Protein AF-A0A183FNG9-F1 (afdb_monomer)

InterPro domains:
  IPR001807 Chloride channel [PF00654] (105-194)
  IPR014743 Chloride channel, core [SSF81340] (5-195)
  IPR050970 Voltage-gated chloride channel [PTHR45720] (105-192)

Foldseek 3Di:
DVVVVVVVVLLLVVLLVLLVVLLVVVVVVVVVVLVLVLVLVVQLVVPVPDPDVVVSVCSNVVSVVVVVVVVVVVCVVQPVLPPDDCLVVLQCLLVVNDDCNNCVGVVVVVVVVVVVVVCVVDVRDPCQVVDSNSVNLVSLLSQLQNQCQVVLNSVVSNVVSCVSRDPDDDPVSSVSSSSSNVSNSVSSVVVVVVVVVVDDPPRPVVVVVVVVVPPPPPVPDPVPVVVVVVVVVPPPDDD

Organism: Heligmosomoides polygyrus (NCBI:txid6339)

Solvent-accessible surface area (backbone atoms only — not comparable to full-atom values): 13452 Å² total; per-residue (Å²): 111,71,70,58,55,54,51,52,53,53,51,55,52,50,37,43,50,52,15,50,54,52,28,53,51,51,49,53,51,54,51,49,51,51,51,55,52,50,48,50,55,54,56,51,57,71,52,58,81,55,91,54,66,65,58,46,52,49,54,57,49,50,54,54,50,52,54,50,50,52,52,51,50,52,40,56,74,64,37,63,83,67,68,73,86,58,58,72,60,51,32,41,44,56,71,70,47,81,54,65,76,63,62,70,30,62,64,38,54,51,49,49,52,51,48,53,56,51,46,68,76,39,100,58,72,91,59,63,66,73,39,70,69,49,40,43,53,51,50,47,30,49,49,8,24,56,42,1,50,75,68,66,33,35,68,59,15,34,52,53,31,44,70,59,43,45,97,75,79,61,71,73,58,51,56,54,23,42,51,18,6,44,52,12,31,52,49,41,51,50,52,52,51,52,50,62,70,71,66,62,74,77,50,74,64,58,52,47,51,54,57,70,67,40,76,85,73,68,92,80,58,75,67,60,58,55,54,56,58,57,61,71,73,75,71,86,85,82,135

pLDDT: mean 73.7, std 16.47, range [33.5, 95.06]

Sequence (239 aa):
MFKVFKFAIEEWVFLALLGLIMAIFSLVMDVLISKLQEGHMSFYRHFRSDPIWLVSFVVWTLYTVTLTCASALCAHYIAPQAIGSGIPEMKTILRGIILKEYLSGPFVHIASVVANQLSRFLPISTGVFENESRASEMLAAGCAVGVACTFSAPVGGVLFSIEVTAAYFAVRNYWRGFFAATCSATLFSILQGLRRGAGSKPSAWTDLRRINNTPYVCGRSNNMVRTARKQVTNGNGLT

Structure (mmCIF, N/CA/C/O backbone):
data_AF-A0A183FNG9-F1
#
_entry.id   AF-A0A183FNG9-F1
#
loop_
_atom_site.group_PDB
_atom_site.id
_atom_site.type_symbol
_atom_site.label_atom_id
_atom_site.label_alt_id
_atom_site.label_comp_id
_atom_site.label_asym_id
_atom_site.label_entity_id
_atom_site.label_seq_id
_atom_site.pdbx_PDB_ins_code
_atom_site.Cartn_x
_atom_site.Cartn_y
_atom_site.Cartn_z
_atom_site.occupancy
_atom_site.B_iso_or_equiv
_atom_site.auth_seq_id
_atom_site.auth_comp_id
_atom_site.auth_asym_id
_atom_site.auth_atom_id
_atom_site.pdbx_PDB_model_num
ATOM 1 N N . MET A 1 1 ? -27.301 -6.208 25.747 1.00 60.81 1 MET A N 1
ATOM 2 C CA . MET A 1 1 ? -26.096 -7.069 25.768 1.00 60.81 1 MET A CA 1
ATOM 3 C C . MET A 1 1 ? -25.792 -7.687 24.399 1.00 60.81 1 MET A C 1
ATOM 5 O O . MET A 1 1 ? -24.762 -7.352 23.836 1.00 60.81 1 MET A O 1
ATOM 9 N N . PHE A 1 2 ? -26.702 -8.464 23.791 1.00 69.75 2 PHE A N 1
ATOM 10 C CA . PHE A 1 2 ? -26.499 -9.069 22.455 1.00 69.75 2 PHE A CA 1
ATOM 11 C C . PHE A 1 2 ? -26.161 -8.077 21.324 1.00 69.75 2 PHE A C 1
ATOM 13 O O . PHE A 1 2 ? -25.342 -8.387 20.465 1.00 69.75 2 PHE A O 1
ATOM 20 N N . LYS A 1 3 ? -26.721 -6.858 21.350 1.00 69.62 3 LYS A N 1
ATOM 21 C CA . LYS A 1 3 ? -26.388 -5.794 20.380 1.00 69.62 3 LYS A CA 1
ATOM 22 C C . LYS A 1 3 ? -24.918 -5.355 20.448 1.00 69.62 3 LYS A C 1
ATOM 24 O O . LYS A 1 3 ? -24.316 -5.106 19.413 1.00 69.62 3 LYS A O 1
ATOM 29 N N . VAL A 1 4 ? -24.338 -5.312 21.650 1.00 70.88 4 VAL A N 1
ATOM 30 C CA . VAL A 1 4 ? -22.933 -4.917 21.865 1.00 70.88 4 VAL A CA 1
ATOM 31 C C . VAL A 1 4 ? -21.990 -5.997 21.343 1.00 70.88 4 VAL A C 1
ATOM 33 O O . VAL A 1 4 ? -21.001 -5.691 20.689 1.00 70.88 4 VAL A O 1
ATOM 36 N N . PHE A 1 5 ? -22.328 -7.266 21.578 1.00 74.25 5 PHE A N 1
ATOM 37 C CA . PHE A 1 5 ? -21.525 -8.395 21.112 1.00 74.25 5 PHE A CA 1
ATOM 38 C C . PHE A 1 5 ? -21.540 -8.522 19.584 1.00 74.25 5 PHE A C 1
ATOM 40 O O . PHE A 1 5 ? -20.496 -8.711 18.966 1.00 74.25 5 PHE A O 1
ATOM 47 N N . LYS A 1 6 ? -22.715 -8.335 18.967 1.00 73.69 6 LYS A N 1
ATOM 48 C CA . LYS A 1 6 ? -22.859 -8.310 17.507 1.00 73.69 6 LYS A CA 1
ATOM 49 C C . LYS A 1 6 ? -22.018 -7.196 16.875 1.00 73.69 6 LYS A C 1
ATOM 51 O O . LYS A 1 6 ? -21.291 -7.463 15.927 1.00 73.69 6 LYS A O 1
ATOM 56 N N . PHE A 1 7 ? -22.074 -5.992 17.444 1.00 70.75 7 PHE A N 1
ATOM 57 C CA . PHE A 1 7 ? -21.310 -4.845 16.959 1.00 70.75 7 PHE A CA 1
ATOM 58 C C . PHE A 1 7 ? -19.796 -5.058 17.084 1.00 70.75 7 PHE A C 1
ATOM 60 O O . PHE A 1 7 ? -19.059 -4.777 16.147 1.00 70.75 7 PHE A O 1
ATOM 67 N N . ALA A 1 8 ? -19.331 -5.622 18.203 1.00 71.25 8 ALA A N 1
ATOM 68 C CA . ALA A 1 8 ? -17.918 -5.940 18.373 1.00 71.25 8 ALA A CA 1
ATOM 69 C C . ALA A 1 8 ? -17.434 -6.912 17.286 1.00 71.25 8 ALA A C 1
ATOM 71 O O . ALA A 1 8 ? -16.446 -6.632 16.617 1.00 71.25 8 ALA A O 1
ATOM 72 N N . ILE A 1 9 ? -18.145 -8.023 17.067 1.00 79.00 9 ILE A N 1
ATOM 73 C CA . ILE A 1 9 ? -17.784 -9.021 16.045 1.00 79.00 9 ILE A CA 1
ATOM 74 C C . ILE A 1 9 ? -17.721 -8.396 14.645 1.00 79.00 9 ILE A C 1
ATOM 76 O O . ILE A 1 9 ? -16.792 -8.678 13.894 1.00 79.00 9 ILE A O 1
ATOM 80 N N . GLU A 1 10 ? -18.676 -7.530 14.311 1.00 77.50 10 GLU A N 1
ATOM 81 C CA . GLU A 1 10 ? -18.747 -6.836 13.022 1.00 77.50 10 GLU A CA 1
ATOM 82 C C . GLU A 1 10 ? -17.480 -6.012 12.736 1.00 77.50 10 GLU A C 1
ATOM 84 O O . GLU A 1 10 ? -16.917 -6.086 11.643 1.00 77.50 10 GLU A O 1
ATOM 89 N N . GLU A 1 11 ? -16.963 -5.307 13.746 1.00 76.81 11 GLU A N 1
ATOM 90 C CA . GLU A 1 11 ? -15.723 -4.533 13.638 1.00 76.81 11 GLU A CA 1
ATOM 91 C C . GLU A 1 11 ? -14.493 -5.421 13.401 1.00 76.81 11 GLU A C 1
ATOM 93 O O . GLU A 1 11 ? -13.651 -5.091 12.565 1.00 76.81 11 GLU A O 1
ATOM 98 N N . TRP A 1 12 ? -14.375 -6.550 14.110 1.00 83.06 12 TRP A N 1
ATOM 99 C CA . TRP A 1 12 ? -13.258 -7.491 13.928 1.00 83.06 12 TRP A CA 1
ATOM 100 C C . TRP A 1 12 ? -13.272 -8.134 12.539 1.00 83.06 12 TRP A C 1
ATOM 102 O O . TRP A 1 12 ? -12.215 -8.312 11.933 1.00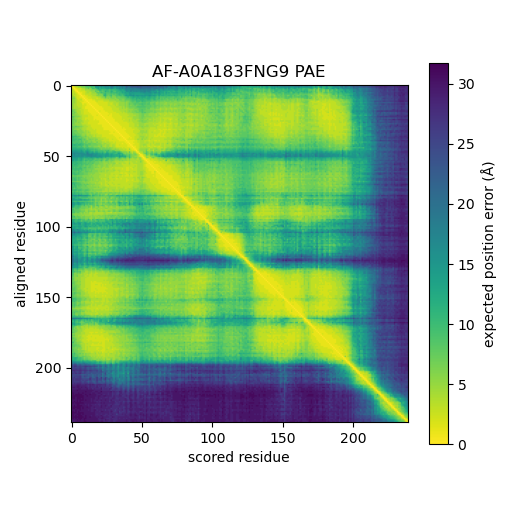 83.06 12 TRP A O 1
ATOM 112 N N . VAL A 1 13 ? -14.460 -8.442 12.014 1.00 83.12 13 VAL A N 1
ATOM 113 C CA . VAL A 1 13 ? -14.624 -8.967 10.652 1.00 83.12 13 VAL A CA 1
ATOM 114 C C . VAL A 1 13 ? -14.235 -7.911 9.616 1.00 83.12 13 VAL A C 1
ATOM 116 O O . VAL A 1 13 ? -13.501 -8.226 8.679 1.00 83.12 13 VAL A O 1
ATOM 119 N N . PHE A 1 14 ? -14.649 -6.654 9.801 1.00 80.62 14 PHE A N 1
ATOM 120 C CA . PHE A 1 14 ? -14.238 -5.553 8.928 1.00 80.62 14 PHE A CA 1
ATOM 121 C C . PHE A 1 14 ? -12.711 -5.371 8.913 1.00 80.62 14 PHE A C 1
ATOM 123 O O . PHE A 1 14 ? -12.107 -5.271 7.847 1.00 80.62 14 PHE A O 1
ATOM 130 N N . LEU A 1 15 ? -12.073 -5.395 10.088 1.00 81.44 15 LEU A N 1
ATOM 131 C CA . LEU A 1 15 ? -10.615 -5.312 10.244 1.00 81.44 15 LEU A CA 1
ATOM 132 C C . LEU A 1 15 ? -9.884 -6.465 9.539 1.00 81.44 15 LEU A C 1
ATOM 134 O O . LEU A 1 15 ? -8.881 -6.234 8.862 1.00 81.44 15 LEU A O 1
ATOM 138 N N . ALA A 1 16 ? -10.394 -7.693 9.656 1.00 84.81 16 ALA A N 1
ATOM 139 C CA . ALA A 1 16 ? -9.833 -8.854 8.966 1.00 84.81 16 ALA A CA 1
ATOM 140 C C . ALA A 1 16 ? -9.926 -8.713 7.440 1.00 84.81 16 ALA A C 1
ATOM 142 O O . ALA A 1 16 ? -8.966 -9.004 6.723 1.00 84.81 16 ALA A O 1
ATOM 143 N N . LEU A 1 17 ? -11.067 -8.236 6.941 1.00 83.81 17 LEU A N 1
ATOM 144 C CA . LEU A 1 17 ? -11.300 -8.072 5.511 1.00 83.81 17 LEU A CA 1
ATOM 145 C C . LEU A 1 17 ? -10.446 -6.924 4.936 1.00 83.81 17 LEU A C 1
ATOM 147 O O . LEU A 1 17 ? -9.837 -7.074 3.877 1.00 83.81 17 LEU A O 1
ATOM 151 N N . LEU A 1 18 ? -10.290 -5.821 5.670 1.00 82.56 18 LEU A N 1
ATOM 152 C CA . LEU A 1 18 ? -9.352 -4.758 5.306 1.00 82.56 18 LEU A CA 1
ATOM 153 C C . LEU A 1 18 ? -7.907 -5.289 5.222 1.00 82.56 18 LEU A C 1
ATOM 155 O O . LEU A 1 18 ? -7.196 -4.994 4.261 1.00 82.56 18 LEU A O 1
ATOM 159 N N . GLY A 1 19 ? -7.502 -6.154 6.159 1.00 87.88 19 GLY A N 1
ATOM 160 C CA . GLY A 1 19 ? -6.227 -6.879 6.110 1.00 87.88 19 GLY A CA 1
ATOM 161 C C . GLY A 1 19 ? -6.054 -7.761 4.866 1.00 87.88 19 GLY A C 1
ATOM 162 O O . GLY A 1 19 ? -4.985 -7.757 4.253 1.00 87.88 19 GLY A O 1
ATOM 163 N N . LEU A 1 20 ? -7.107 -8.476 4.460 1.00 86.81 20 LEU A N 1
ATOM 164 C CA . LEU A 1 20 ? -7.134 -9.316 3.255 1.00 86.81 20 LEU A CA 1
ATOM 165 C C . LEU A 1 20 ? -6.941 -8.482 1.980 1.00 86.81 20 LEU A C 1
ATOM 167 O O . LEU A 1 20 ? -6.106 -8.823 1.143 1.00 86.81 20 LEU A O 1
ATOM 171 N N . ILE A 1 21 ? -7.672 -7.371 1.848 1.00 86.38 21 ILE A N 1
ATOM 172 C CA . ILE A 1 21 ? -7.573 -6.485 0.678 1.00 86.38 21 ILE A CA 1
ATOM 173 C C . ILE A 1 21 ? -6.171 -5.884 0.573 1.00 86.38 21 ILE A C 1
ATOM 175 O O . ILE A 1 21 ? -5.579 -5.903 -0.506 1.00 86.38 21 ILE A O 1
ATOM 179 N N . MET A 1 22 ? -5.610 -5.409 1.687 1.00 87.31 22 MET A N 1
ATOM 180 C CA . MET A 1 22 ? -4.263 -4.831 1.700 1.00 87.31 22 MET A CA 1
ATOM 181 C C . MET A 1 22 ? -3.181 -5.859 1.347 1.00 87.31 22 MET A C 1
ATOM 183 O O . MET A 1 22 ? -2.233 -5.531 0.633 1.00 87.31 22 MET A O 1
ATOM 187 N N . ALA A 1 23 ? -3.329 -7.115 1.777 1.00 87.56 23 ALA A N 1
ATOM 188 C CA . ALA A 1 23 ? -2.419 -8.190 1.385 1.00 87.56 23 ALA A CA 1
ATOM 189 C C . ALA A 1 23 ? -2.506 -8.507 -0.119 1.00 87.56 23 ALA A C 1
ATOM 191 O O . ALA A 1 23 ? -1.474 -8.678 -0.769 1.00 87.56 23 ALA A O 1
ATOM 192 N N . ILE A 1 24 ? -3.716 -8.542 -0.692 1.00 87.62 24 ILE A N 1
ATOM 193 C CA . ILE A 1 24 ? -3.910 -8.722 -2.141 1.00 87.62 24 ILE A CA 1
ATOM 194 C C . ILE A 1 24 ? -3.273 -7.561 -2.911 1.00 87.62 24 ILE A C 1
ATOM 196 O O . ILE A 1 24 ? -2.542 -7.791 -3.873 1.00 87.62 24 ILE A O 1
ATOM 200 N N . PHE A 1 25 ? -3.489 -6.322 -2.465 1.00 87.44 25 PHE A N 1
ATOM 201 C CA . PHE A 1 25 ? -2.888 -5.139 -3.077 1.00 87.44 25 PHE A CA 1
ATOM 202 C C . PHE A 1 25 ? -1.352 -5.194 -3.053 1.00 87.44 25 PHE A C 1
ATOM 204 O O . PHE A 1 25 ? -0.710 -4.953 -4.076 1.00 87.44 25 PHE A O 1
ATOM 211 N N . SER A 1 26 ? -0.761 -5.609 -1.928 1.00 87.94 26 SER A N 1
ATOM 212 C CA . SER A 1 26 ? 0.688 -5.821 -1.806 1.00 87.94 26 SER A CA 1
ATOM 213 C C . SER A 1 26 ? 1.208 -6.853 -2.815 1.00 87.94 26 SER A C 1
ATOM 215 O O . SER A 1 26 ? 2.240 -6.636 -3.443 1.00 87.94 26 SER A O 1
ATOM 217 N N . LEU A 1 27 ? 0.478 -7.950 -3.044 1.00 85.94 27 LEU A N 1
ATOM 218 C CA . LEU A 1 27 ? 0.872 -8.966 -4.030 1.00 85.94 27 LEU A CA 1
ATOM 219 C C . LEU A 1 27 ? 0.820 -8.456 -5.463 1.00 85.94 27 LEU A C 1
ATOM 221 O O . LEU A 1 27 ? 1.691 -8.800 -6.262 1.00 85.94 27 LEU A O 1
ATOM 225 N N . VAL A 1 28 ? -0.193 -7.657 -5.798 1.00 89.69 28 VAL A N 1
ATOM 226 C CA . VAL A 1 28 ? -0.285 -7.021 -7.116 1.00 89.69 28 VAL A CA 1
ATOM 227 C C . VAL A 1 28 ? 0.922 -6.114 -7.332 1.00 89.69 28 VAL A C 1
ATOM 229 O O . VAL A 1 28 ? 1.560 -6.207 -8.380 1.00 89.69 28 VAL A O 1
ATOM 232 N N . MET A 1 29 ? 1.293 -5.316 -6.327 1.00 87.12 29 MET A N 1
ATOM 233 C CA . MET A 1 29 ? 2.483 -4.465 -6.391 1.00 87.12 29 MET A CA 1
ATOM 234 C C . MET A 1 29 ? 3.769 -5.283 -6.557 1.00 87.12 29 MET A C 1
ATOM 236 O O . MET A 1 29 ? 4.563 -4.993 -7.450 1.00 87.12 29 MET A O 1
ATOM 240 N N . ASP A 1 30 ? 3.946 -6.366 -5.799 1.00 86.69 30 ASP A N 1
ATOM 241 C CA . ASP A 1 30 ? 5.118 -7.240 -5.934 1.00 86.69 30 ASP A CA 1
ATOM 242 C C . ASP A 1 30 ? 5.208 -7.915 -7.309 1.00 86.69 30 ASP A C 1
ATOM 244 O O . ASP A 1 30 ? 6.298 -8.066 -7.873 1.00 86.69 30 ASP A O 1
ATOM 248 N N . VAL A 1 31 ? 4.075 -8.368 -7.859 1.00 86.25 31 VAL A N 1
ATOM 249 C CA . VAL A 1 31 ? 4.011 -8.944 -9.211 1.00 86.25 31 VAL A CA 1
ATOM 250 C C . VAL A 1 31 ? 4.351 -7.881 -10.250 1.00 86.25 31 VAL A C 1
ATOM 252 O O . VAL A 1 31 ? 5.153 -8.153 -11.144 1.00 86.25 31 VAL A O 1
ATOM 255 N N . LEU A 1 32 ? 3.794 -6.676 -10.119 1.00 90.69 32 LEU A N 1
ATOM 256 C CA . LEU A 1 32 ? 4.048 -5.563 -11.026 1.00 90.69 32 LEU A CA 1
ATOM 257 C C . LEU A 1 32 ? 5.536 -5.194 -11.045 1.00 90.69 32 LEU A C 1
ATOM 259 O O . LEU A 1 32 ? 6.132 -5.142 -12.119 1.00 90.69 32 LEU A O 1
ATOM 263 N N . ILE A 1 33 ? 6.161 -5.037 -9.874 1.00 88.62 33 ILE A N 1
ATOM 264 C CA . ILE A 1 33 ? 7.597 -4.745 -9.748 1.00 88.62 33 ILE A CA 1
ATOM 265 C C . ILE A 1 33 ? 8.425 -5.859 -10.391 1.00 88.62 33 ILE A C 1
ATOM 267 O O . ILE A 1 33 ? 9.328 -5.582 -11.181 1.00 88.62 33 ILE A O 1
ATOM 271 N N . SER A 1 34 ? 8.086 -7.122 -10.116 1.00 84.88 34 SER A N 1
ATOM 272 C CA . SER A 1 34 ? 8.799 -8.271 -10.685 1.00 84.88 34 SER A CA 1
ATOM 273 C C . SER A 1 34 ? 8.744 -8.263 -12.215 1.00 84.88 34 SER A C 1
ATOM 275 O O . SER A 1 34 ? 9.764 -8.476 -12.869 1.00 84.88 34 SER A O 1
ATOM 277 N N . LYS A 1 35 ? 7.578 -7.961 -12.799 1.00 86.56 35 LYS A N 1
ATOM 278 C CA . LYS A 1 35 ? 7.397 -7.907 -14.255 1.00 86.56 35 LYS A CA 1
ATOM 279 C C . LYS A 1 35 ? 8.082 -6.707 -14.896 1.00 86.56 35 LYS A C 1
ATOM 281 O O . LYS A 1 35 ? 8.739 -6.876 -15.921 1.00 86.56 35 LYS A O 1
ATOM 286 N N . LEU A 1 36 ? 8.010 -5.533 -14.274 1.00 89.25 36 LEU A N 1
ATOM 287 C CA . LEU A 1 36 ? 8.734 -4.343 -14.728 1.00 89.25 36 LEU A CA 1
ATOM 288 C C . LEU A 1 36 ? 10.254 -4.550 -14.672 1.00 89.25 36 LEU A C 1
ATOM 290 O O . LEU A 1 36 ? 10.972 -4.129 -15.576 1.00 89.25 36 LEU A O 1
ATOM 294 N N . GLN A 1 37 ? 10.757 -5.230 -13.644 1.00 86.81 37 GLN A N 1
ATOM 295 C CA . GLN A 1 37 ? 12.183 -5.499 -13.477 1.00 86.81 37 GLN A CA 1
ATOM 296 C C . GLN A 1 37 ? 12.691 -6.617 -14.406 1.00 86.81 37 GLN A C 1
ATOM 298 O O . GLN A 1 37 ? 13.814 -6.536 -14.911 1.00 86.81 37 GLN A O 1
ATOM 303 N N . GLU A 1 38 ? 11.877 -7.643 -14.673 1.00 84.44 38 GLU A N 1
ATOM 304 C CA . GLU A 1 38 ? 12.137 -8.644 -15.719 1.00 84.44 38 GLU A CA 1
ATOM 305 C C . GLU A 1 38 ? 12.185 -7.990 -17.106 1.00 84.44 38 GLU A C 1
ATOM 307 O O . GLU A 1 38 ? 13.127 -8.238 -17.860 1.00 84.44 38 GLU A O 1
ATOM 312 N N . GLY A 1 39 ? 11.223 -7.111 -17.406 1.00 84.69 39 GLY A N 1
ATOM 313 C CA . GLY A 1 39 ? 11.187 -6.319 -18.635 1.00 84.69 39 GLY A CA 1
ATOM 314 C C . GLY A 1 39 ? 12.442 -5.464 -18.807 1.00 84.69 39 GLY A C 1
ATOM 315 O O . GLY A 1 39 ? 13.090 -5.540 -19.851 1.00 84.69 39 GLY A O 1
ATOM 316 N N . HIS A 1 40 ? 12.855 -4.749 -17.754 1.00 87.50 40 HIS A N 1
ATOM 317 C CA . HIS A 1 40 ? 14.077 -3.939 -17.762 1.00 87.50 40 HIS A CA 1
ATOM 318 C C . HIS A 1 40 ? 15.313 -4.777 -18.109 1.00 87.50 40 HIS A C 1
ATOM 320 O O . HIS A 1 40 ? 16.083 -4.436 -19.006 1.00 87.50 40 HIS A O 1
ATOM 326 N N . MET A 1 41 ? 15.491 -5.909 -17.422 1.00 82.50 41 MET A N 1
ATOM 327 C CA . MET A 1 41 ? 16.666 -6.754 -17.619 1.00 82.50 41 MET A CA 1
ATOM 328 C C . MET A 1 41 ? 16.651 -7.450 -18.985 1.00 82.50 41 MET A C 1
ATOM 330 O O . MET A 1 41 ? 17.704 -7.661 -19.584 1.00 82.50 41 MET A O 1
ATOM 334 N N . SER A 1 42 ? 15.467 -7.797 -19.495 1.00 83.50 42 SER A N 1
ATOM 335 C CA . SER A 1 42 ? 15.304 -8.344 -20.844 1.00 83.50 42 SER A CA 1
ATOM 336 C C . SER A 1 42 ? 15.695 -7.322 -21.911 1.00 83.50 42 SER A C 1
ATOM 338 O O . SER A 1 42 ? 16.439 -7.654 -22.831 1.00 83.50 42 SER A O 1
ATOM 340 N N . PHE A 1 43 ? 15.243 -6.075 -21.760 1.00 85.00 43 PHE A N 1
ATOM 341 C CA . PHE A 1 43 ? 15.563 -4.985 -22.676 1.00 85.00 43 PHE A CA 1
ATOM 342 C C . PHE A 1 43 ? 17.063 -4.654 -22.650 1.00 85.00 43 PHE A C 1
ATOM 344 O O . PHE A 1 43 ? 17.702 -4.602 -23.698 1.00 85.00 43 PHE A O 1
ATOM 351 N N . TYR A 1 44 ? 17.663 -4.563 -21.458 1.00 85.12 44 TYR A N 1
ATOM 352 C CA . TYR A 1 44 ? 19.101 -4.326 -21.291 1.00 85.12 44 TYR A CA 1
ATOM 353 C C . TYR A 1 44 ? 19.973 -5.407 -21.947 1.00 85.12 44 TYR A C 1
ATOM 355 O O . TYR A 1 44 ? 20.993 -5.103 -22.561 1.00 85.12 44 TYR A O 1
ATOM 363 N N . ARG A 1 45 ? 19.576 -6.682 -21.852 1.00 82.25 45 ARG A N 1
ATOM 364 C CA . ARG A 1 45 ? 20.328 -7.795 -22.454 1.00 82.25 45 ARG A CA 1
ATOM 365 C C . ARG A 1 45 ? 20.366 -7.744 -23.977 1.00 82.25 45 ARG A C 1
ATOM 367 O O . ARG A 1 45 ? 21.357 -8.188 -24.544 1.00 82.25 45 ARG A O 1
ATOM 374 N N . HIS A 1 46 ? 19.329 -7.210 -24.621 1.00 84.69 46 HIS A N 1
ATOM 375 C CA . HIS A 1 46 ? 19.260 -7.123 -26.081 1.00 84.69 46 HIS A CA 1
ATOM 376 C C . HIS A 1 46 ? 20.324 -6.171 -26.652 1.00 84.69 46 HIS A C 1
ATOM 378 O O . HIS A 1 46 ? 20.947 -6.479 -27.660 1.00 84.69 46 HIS A O 1
ATOM 384 N N . PHE A 1 47 ? 20.589 -5.065 -25.952 1.00 81.38 47 PHE A N 1
ATOM 385 C CA . PHE A 1 47 ? 21.557 -4.029 -26.342 1.00 81.38 47 PHE A CA 1
ATOM 386 C C . PHE A 1 47 ? 22.940 -4.208 -25.696 1.00 81.38 47 PHE A C 1
ATOM 388 O O . PHE A 1 47 ? 23.811 -3.346 -25.798 1.00 81.38 47 PHE A O 1
ATOM 395 N N . ARG A 1 48 ? 23.162 -5.330 -24.996 1.00 77.75 48 ARG A N 1
ATOM 396 C CA . ARG A 1 48 ? 24.444 -5.611 -24.337 1.00 77.75 48 ARG A CA 1
ATOM 397 C C . ARG A 1 48 ? 25.530 -6.096 -25.304 1.00 77.75 48 ARG A C 1
ATOM 399 O O . ARG A 1 48 ? 26.703 -6.050 -24.948 1.00 77.75 48 ARG A O 1
ATOM 406 N N . SER A 1 49 ? 25.159 -6.566 -26.493 1.00 75.56 49 SER A N 1
ATOM 407 C CA . SER A 1 49 ? 26.115 -7.082 -27.483 1.00 75.56 49 SER A CA 1
ATOM 408 C C . SER A 1 49 ? 26.885 -5.988 -28.234 1.00 75.56 49 SER A C 1
ATOM 410 O O . SER A 1 49 ? 27.844 -6.312 -28.931 1.00 75.56 49 SER A O 1
ATOM 412 N N . ASP A 1 50 ? 26.507 -4.714 -28.087 1.00 78.94 50 ASP A N 1
ATOM 413 C CA . ASP A 1 50 ? 27.160 -3.610 -28.792 1.00 78.94 50 ASP A CA 1
ATOM 414 C C . ASP A 1 50 ? 28.485 -3.188 -28.119 1.00 78.94 50 ASP A C 1
ATOM 416 O O . ASP A 1 50 ? 28.554 -3.071 -26.892 1.00 78.94 50 ASP A O 1
ATOM 420 N N . PRO A 1 51 ? 29.547 -2.889 -28.895 1.00 77.19 51 PRO A N 1
ATOM 421 C CA . PRO A 1 51 ? 30.868 -2.532 -28.363 1.00 77.19 51 PRO A CA 1
ATOM 422 C C . PRO A 1 51 ? 30.924 -1.141 -27.702 1.00 77.19 51 PRO A C 1
ATOM 424 O O . PRO A 1 51 ? 31.897 -0.814 -27.021 1.00 77.19 51 PRO A O 1
ATOM 427 N N . ILE A 1 52 ? 29.897 -0.306 -27.886 1.00 85.56 52 ILE A N 1
ATOM 428 C CA . ILE A 1 52 ? 29.838 1.065 -27.366 1.00 85.56 52 ILE A CA 1
ATOM 429 C C . ILE A 1 52 ? 29.192 1.049 -25.973 1.00 85.56 52 ILE A C 1
ATOM 431 O O . ILE A 1 52 ? 27.970 0.981 -25.838 1.00 85.56 52 ILE A O 1
ATOM 435 N N . TRP A 1 53 ? 30.003 1.186 -24.920 1.00 82.38 53 TRP A N 1
ATOM 436 C CA . TRP A 1 53 ? 29.535 1.177 -23.522 1.00 82.38 53 TRP A CA 1
ATOM 437 C C . TRP A 1 53 ? 28.431 2.215 -23.222 1.00 82.38 53 TRP A C 1
ATOM 439 O O . TRP A 1 53 ? 27.541 1.963 -22.407 1.00 82.38 53 TRP A O 1
ATOM 449 N N . LEU A 1 54 ? 28.444 3.353 -23.926 1.00 86.12 54 LEU A N 1
ATOM 450 C CA . LEU A 1 54 ? 27.476 4.440 -23.756 1.00 86.12 54 LEU A CA 1
ATOM 451 C C . LEU A 1 54 ? 26.037 4.015 -24.093 1.00 86.12 54 LEU A C 1
ATOM 453 O O . LEU A 1 54 ? 25.112 4.426 -23.397 1.00 86.12 54 LEU A O 1
ATOM 457 N N . VAL A 1 55 ? 25.835 3.148 -25.092 1.00 85.56 55 VAL A N 1
ATOM 458 C CA . VAL A 1 55 ? 24.493 2.681 -25.490 1.00 85.56 55 VAL A CA 1
ATOM 459 C C . VAL A 1 55 ? 23.840 1.895 -24.353 1.00 85.56 55 VAL A C 1
ATOM 461 O O . VAL A 1 55 ? 22.707 2.176 -23.970 1.00 85.56 55 VAL A O 1
ATOM 464 N N . SER A 1 56 ? 24.585 0.978 -23.731 1.00 84.25 56 SER A N 1
ATOM 465 C CA . SER A 1 56 ? 24.120 0.219 -22.563 1.00 84.25 56 SER A CA 1
ATOM 466 C C . SER A 1 56 ? 23.763 1.122 -21.372 1.00 84.25 56 SER A C 1
ATOM 468 O O . SER A 1 56 ? 22.788 0.853 -20.670 1.00 84.25 56 SER A O 1
ATOM 470 N N . PHE A 1 57 ? 24.528 2.195 -21.139 1.00 88.00 57 PHE A N 1
ATOM 471 C CA . PHE A 1 57 ? 24.254 3.160 -20.069 1.00 88.00 57 PHE A CA 1
ATOM 472 C C . PHE A 1 57 ? 22.994 3.994 -20.347 1.00 88.00 57 PHE A C 1
ATOM 474 O O . PHE A 1 57 ? 22.151 4.164 -19.462 1.00 88.00 57 PHE A O 1
ATOM 481 N N . VAL A 1 58 ? 22.834 4.474 -21.583 1.00 90.50 58 VAL A N 1
ATOM 482 C CA . VAL A 1 58 ? 21.674 5.267 -22.013 1.00 90.50 58 VAL A CA 1
ATOM 483 C C . VAL A 1 58 ? 20.392 4.437 -21.972 1.00 90.50 58 VAL A C 1
ATOM 485 O O . VAL A 1 58 ? 19.392 4.896 -21.437 1.00 90.50 58 VAL A O 1
ATOM 488 N N . VAL A 1 59 ? 20.411 3.190 -22.449 1.00 89.50 59 VAL A N 1
ATOM 489 C CA . VAL A 1 59 ? 19.246 2.286 -22.389 1.00 89.50 59 VAL A CA 1
ATOM 490 C C . VAL A 1 59 ? 18.825 2.026 -20.937 1.00 89.50 59 VAL A C 1
ATOM 492 O O . VAL A 1 59 ? 17.640 2.122 -20.615 1.00 89.50 59 VAL A O 1
ATOM 495 N N . TRP A 1 60 ? 19.785 1.750 -20.049 1.00 88.19 60 TRP A N 1
ATOM 496 C CA . TRP A 1 60 ? 19.512 1.515 -18.627 1.00 88.19 60 TRP A CA 1
ATOM 497 C C . TRP A 1 60 ? 18.873 2.734 -17.945 1.00 88.19 60 TRP A C 1
ATOM 499 O O . TRP A 1 60 ? 17.903 2.607 -17.199 1.00 88.19 60 TRP A O 1
ATOM 509 N N . THR A 1 61 ? 19.408 3.928 -18.203 1.00 92.25 61 THR A N 1
ATOM 510 C CA . THR A 1 61 ? 18.920 5.175 -17.593 1.00 92.25 61 THR A CA 1
ATOM 511 C C . THR A 1 61 ? 17.609 5.663 -18.208 1.00 92.25 61 THR A C 1
ATOM 513 O O . THR A 1 61 ? 16.718 6.088 -17.478 1.00 92.25 61 THR A O 1
ATOM 516 N N . LEU A 1 62 ? 17.420 5.557 -19.524 1.00 92.38 62 LEU A N 1
ATOM 517 C CA . LEU A 1 62 ? 16.164 5.949 -20.173 1.00 92.38 62 LEU A CA 1
ATOM 518 C C . LEU A 1 62 ? 14.988 5.082 -19.720 1.00 92.38 62 LEU A C 1
ATOM 520 O O . LEU A 1 62 ? 13.885 5.599 -19.542 1.00 92.38 62 LEU A O 1
ATOM 524 N N . TYR A 1 63 ? 15.201 3.785 -19.484 1.00 91.50 63 TYR A N 1
ATOM 525 C CA . TYR A 1 63 ? 14.145 2.910 -18.975 1.00 91.50 63 TYR A CA 1
ATOM 526 C C . TYR A 1 63 ? 13.645 3.360 -17.593 1.00 91.50 63 TYR A C 1
ATOM 528 O O . TYR A 1 63 ? 12.440 3.457 -17.362 1.00 91.50 63 TYR A O 1
ATOM 536 N N . THR A 1 64 ? 14.553 3.692 -16.670 1.00 92.00 64 THR A N 1
ATOM 537 C CA . THR A 1 64 ? 14.157 4.160 -15.333 1.00 92.00 64 THR A CA 1
ATOM 538 C C . THR A 1 64 ? 13.520 5.549 -15.379 1.00 92.00 64 THR A C 1
ATOM 540 O O . THR A 1 64 ? 12.530 5.789 -14.683 1.00 92.00 64 THR A O 1
ATOM 543 N N . VAL A 1 65 ? 14.022 6.447 -16.231 1.00 95.06 65 VAL A N 1
ATOM 544 C CA . VAL A 1 65 ? 13.472 7.799 -16.405 1.00 95.06 65 VAL A CA 1
ATOM 545 C C . VAL A 1 65 ? 12.068 7.759 -17.006 1.00 95.06 65 VAL A C 1
ATOM 547 O O . VAL A 1 65 ? 11.174 8.425 -16.489 1.00 95.06 65 VAL A O 1
ATOM 550 N N . THR A 1 66 ? 11.835 6.957 -18.047 1.00 93.00 66 THR A N 1
ATOM 551 C CA . THR A 1 66 ? 10.510 6.835 -18.683 1.00 93.00 66 THR A CA 1
ATOM 552 C C . THR A 1 66 ? 9.474 6.251 -17.729 1.00 93.00 66 THR A C 1
ATOM 554 O O . THR A 1 66 ? 8.377 6.797 -17.629 1.00 93.00 66 THR A O 1
ATOM 557 N N . LEU A 1 67 ? 9.826 5.214 -16.961 1.00 91.88 67 LEU A N 1
ATOM 558 C CA . LEU A 1 67 ? 8.936 4.636 -15.951 1.00 91.88 67 LEU A CA 1
ATOM 559 C C . LEU A 1 67 ? 8.598 5.643 -14.838 1.00 91.88 67 LEU A C 1
ATOM 561 O O . LEU A 1 67 ? 7.437 5.780 -14.453 1.00 91.88 67 LEU A O 1
ATOM 565 N N . THR A 1 68 ? 9.600 6.380 -14.350 1.00 93.12 68 THR A N 1
ATOM 566 C CA . THR A 1 68 ? 9.410 7.397 -13.302 1.00 93.12 68 THR A CA 1
ATOM 567 C C . THR A 1 68 ? 8.558 8.560 -13.805 1.00 93.12 68 THR A C 1
ATOM 569 O O . THR A 1 68 ? 7.640 9.000 -13.116 1.00 93.12 68 THR A O 1
ATOM 572 N N . CYS A 1 69 ? 8.815 9.028 -15.027 1.00 94.31 69 CYS A N 1
ATOM 573 C CA . CYS A 1 69 ? 8.053 10.102 -15.650 1.00 94.31 69 CYS A CA 1
ATOM 574 C C . CYS A 1 69 ? 6.601 9.680 -15.908 1.00 94.31 69 CYS A C 1
ATOM 576 O O . CYS A 1 69 ? 5.689 10.420 -15.554 1.00 94.31 69 CYS A O 1
ATOM 578 N N . ALA A 1 70 ? 6.366 8.467 -16.420 1.00 93.31 70 ALA A N 1
ATOM 579 C CA . ALA A 1 70 ? 5.019 7.929 -16.596 1.00 93.31 70 ALA A CA 1
ATOM 580 C C . ALA A 1 70 ? 4.256 7.863 -15.262 1.00 93.31 70 ALA A C 1
ATOM 582 O O . ALA A 1 70 ? 3.114 8.309 -15.187 1.00 93.31 70 ALA A O 1
ATOM 583 N N . SER A 1 71 ? 4.899 7.387 -14.188 1.00 90.81 71 SER A N 1
ATOM 584 C CA . SER A 1 71 ? 4.295 7.366 -12.851 1.00 90.81 71 SER A CA 1
ATOM 585 C C . SER A 1 71 ? 3.964 8.771 -12.336 1.00 90.81 71 SER A C 1
ATOM 587 O O . SER A 1 71 ? 2.877 8.986 -11.801 1.00 90.81 71 SER A O 1
ATOM 589 N N . ALA A 1 72 ? 4.878 9.731 -12.496 1.00 91.00 72 ALA A N 1
ATOM 590 C CA . ALA A 1 72 ? 4.676 11.111 -12.060 1.00 91.00 72 ALA A CA 1
ATOM 591 C C . ALA A 1 72 ? 3.555 11.806 -12.849 1.00 91.00 72 ALA A C 1
ATOM 593 O O . ALA A 1 72 ? 2.722 12.494 -12.262 1.00 91.00 72 ALA A O 1
ATOM 594 N N . LEU A 1 73 ? 3.491 11.580 -14.165 1.00 91.94 73 LEU A N 1
ATOM 595 C CA . LEU A 1 73 ? 2.430 12.101 -15.023 1.00 91.94 73 LEU A CA 1
ATOM 596 C C . LEU A 1 73 ? 1.074 11.522 -14.623 1.00 91.94 73 LEU A C 1
ATOM 598 O O . LEU A 1 73 ? 0.134 12.284 -14.425 1.00 91.94 73 LEU A O 1
ATOM 602 N N . CYS A 1 74 ? 0.972 10.206 -14.426 1.00 88.81 74 CYS A N 1
ATOM 603 C CA . CYS A 1 74 ? -0.264 9.580 -13.958 1.00 88.81 74 CYS A CA 1
ATOM 604 C C . CYS A 1 74 ? -0.736 10.171 -12.620 1.00 88.81 74 CYS A C 1
ATOM 606 O O . CYS A 1 74 ? -1.919 10.473 -12.476 1.00 88.81 74 CYS A O 1
ATOM 608 N N . ALA A 1 75 ? 0.173 10.392 -11.664 1.00 86.00 75 ALA A N 1
ATOM 609 C CA . ALA A 1 75 ? -0.167 11.024 -10.390 1.0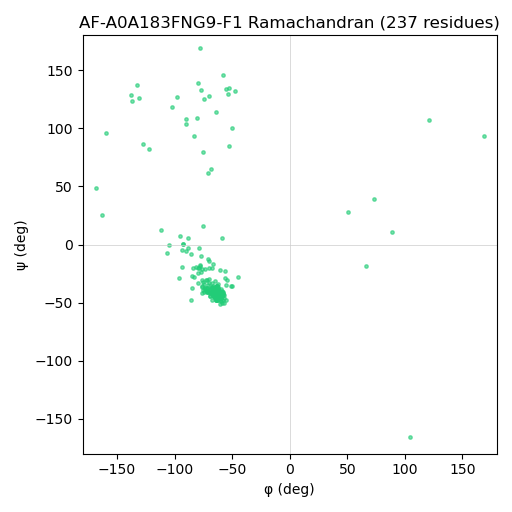0 86.00 75 ALA A CA 1
ATOM 610 C C . ALA A 1 75 ? -0.663 12.468 -10.578 1.00 86.00 75 ALA A C 1
ATOM 612 O O . ALA A 1 75 ? -1.688 12.843 -10.015 1.00 86.00 75 ALA A O 1
ATOM 613 N N . HIS A 1 76 ? 0.008 13.253 -11.424 1.00 87.12 76 HIS A N 1
ATOM 614 C CA . HIS A 1 76 ? -0.363 14.642 -11.690 1.00 87.12 76 HIS A CA 1
ATOM 615 C C . HIS A 1 76 ? -1.706 14.775 -12.429 1.00 87.12 76 HIS A C 1
ATOM 617 O O . HIS A 1 76 ? -2.480 15.681 -12.133 1.00 87.12 76 HIS A O 1
ATOM 623 N N . TYR A 1 77 ? -2.008 13.862 -13.361 1.00 86.94 77 TYR A N 1
ATOM 624 C CA . TYR A 1 77 ? -3.278 13.849 -14.093 1.00 86.94 77 TYR A CA 1
ATOM 625 C C . TYR A 1 77 ? -4.458 13.363 -13.245 1.00 86.94 77 TYR A C 1
ATOM 627 O O . TYR A 1 77 ? -5.563 13.872 -13.407 1.00 86.94 77 TYR A O 1
ATOM 635 N N . ILE A 1 78 ? -4.250 12.374 -12.368 1.00 84.38 78 ILE A N 1
ATOM 636 C CA . ILE A 1 78 ? -5.340 11.778 -11.585 1.00 84.38 78 ILE A CA 1
ATOM 637 C C . ILE A 1 78 ? -5.603 12.580 -10.312 1.00 84.38 78 ILE A C 1
ATOM 639 O O . ILE A 1 78 ? -6.756 12.857 -10.009 1.00 84.38 78 ILE A O 1
ATOM 643 N N . ALA A 1 79 ? -4.570 12.925 -9.541 1.00 76.69 79 ALA A N 1
ATOM 644 C CA . ALA A 1 79 ? -4.726 13.586 -8.250 1.00 76.69 79 ALA A CA 1
ATOM 645 C C . ALA A 1 79 ? -3.424 14.303 -7.841 1.00 76.69 79 ALA A C 1
ATOM 647 O O . ALA A 1 79 ? -2.568 13.675 -7.212 1.00 76.69 79 ALA A O 1
ATOM 648 N N . PRO A 1 80 ? -3.269 15.619 -8.091 1.00 78.50 80 PRO A N 1
ATOM 649 C CA . PRO A 1 80 ? -2.076 16.351 -7.647 1.00 78.50 80 PRO A CA 1
ATOM 650 C C . PRO A 1 80 ? -1.898 16.323 -6.116 1.00 78.50 80 PRO A C 1
ATOM 652 O O . PRO A 1 80 ? -0.781 16.430 -5.622 1.00 78.50 80 PRO A O 1
ATOM 655 N N . GLN A 1 81 ? -2.980 16.079 -5.368 1.00 75.62 81 GLN A N 1
ATOM 656 C CA . GLN A 1 81 ? -2.991 15.924 -3.907 1.00 75.62 81 GLN A CA 1
ATOM 657 C C . GLN A 1 81 ? -2.321 14.628 -3.406 1.00 75.62 81 GLN A C 1
ATOM 659 O O . GLN A 1 81 ? -2.038 14.499 -2.220 1.00 75.62 81 GLN A O 1
ATOM 664 N N . ALA A 1 82 ? -2.067 13.654 -4.288 1.00 75.06 82 ALA A N 1
ATOM 665 C CA . ALA A 1 82 ? -1.364 12.414 -3.951 1.00 75.06 82 ALA A CA 1
ATOM 666 C C . ALA A 1 82 ? 0.167 12.534 -4.106 1.00 75.06 82 ALA A C 1
ATOM 668 O O . ALA A 1 82 ? 0.882 11.539 -3.982 1.00 75.06 82 ALA A O 1
ATOM 669 N N . ILE A 1 83 ? 0.685 13.731 -4.407 1.00 81.19 83 ILE A N 1
ATOM 670 C CA . ILE A 1 83 ? 2.123 13.978 -4.537 1.00 81.19 83 ILE A CA 1
ATOM 671 C C . ILE A 1 83 ? 2.773 13.998 -3.149 1.00 81.19 83 ILE A C 1
ATOM 673 O O . ILE A 1 83 ? 2.408 14.780 -2.276 1.00 81.19 83 ILE A O 1
ATOM 677 N N . GLY A 1 84 ? 3.792 13.159 -2.963 1.00 82.94 84 GLY A N 1
ATOM 678 C CA . GLY A 1 84 ? 4.565 13.075 -1.724 1.00 82.94 84 GLY A CA 1
ATOM 679 C C . GLY A 1 84 ? 4.223 11.846 -0.881 1.00 82.94 84 GLY A C 1
ATOM 680 O O . GLY A 1 84 ? 3.634 10.881 -1.352 1.00 82.94 84 GLY A O 1
ATOM 681 N N . SER A 1 85 ? 4.658 11.847 0.381 1.00 79.19 85 SER A N 1
ATOM 682 C CA . SER A 1 85 ? 4.613 10.652 1.237 1.00 79.19 85 SER A CA 1
ATOM 683 C C . SER A 1 85 ? 3.229 10.334 1.820 1.00 79.19 85 SER A C 1
ATOM 685 O O . SER A 1 85 ? 3.057 9.243 2.357 1.00 79.19 85 SER A O 1
ATOM 687 N N . GLY A 1 86 ? 2.282 11.282 1.827 1.00 79.44 86 GLY A N 1
ATOM 688 C CA . GLY A 1 86 ? 0.954 11.140 2.455 1.00 79.44 86 GLY A CA 1
ATOM 689 C C . GLY A 1 86 ? 0.945 11.018 3.993 1.00 79.44 86 GLY A C 1
ATOM 690 O O . GLY A 1 86 ? -0.067 11.292 4.626 1.00 79.44 86 GLY A O 1
ATOM 691 N N . ILE A 1 87 ? 2.076 10.675 4.621 1.00 83.81 87 ILE A N 1
ATOM 692 C CA . ILE A 1 87 ? 2.269 10.618 6.080 1.00 83.81 87 ILE A CA 1
ATOM 693 C C . ILE A 1 87 ? 1.936 11.943 6.795 1.00 83.81 87 ILE A C 1
ATOM 695 O O . ILE A 1 87 ? 1.225 11.887 7.802 1.00 83.81 87 ILE A O 1
ATOM 699 N N . PRO A 1 88 ? 2.414 13.125 6.342 1.00 83.75 88 PRO A N 1
ATOM 700 C CA . PRO A 1 88 ? 2.063 14.380 7.007 1.00 83.75 88 PRO A CA 1
ATOM 701 C C . PRO A 1 88 ? 0.555 14.659 6.954 1.00 83.75 88 PRO A C 1
ATOM 703 O O . PRO A 1 88 ? -0.005 15.053 7.973 1.00 83.75 88 PRO A O 1
ATOM 706 N N . GLU A 1 89 ? -0.097 14.368 5.826 1.00 81.94 89 GLU A N 1
ATOM 707 C CA . GLU A 1 89 ? -1.547 14.531 5.639 1.00 81.94 89 GLU A CA 1
ATOM 708 C C . GLU A 1 89 ? -2.358 13.574 6.518 1.00 81.94 89 GLU A C 1
ATOM 710 O O . GLU A 1 89 ? -3.341 13.947 7.151 1.00 81.94 89 GLU A O 1
ATOM 715 N N . MET A 1 90 ? -1.910 12.324 6.636 1.00 79.12 90 MET A N 1
ATOM 716 C CA . MET A 1 90 ? -2.524 11.368 7.554 1.00 79.12 90 MET A CA 1
ATOM 717 C C . MET A 1 90 ? -2.433 11.877 9.001 1.00 79.12 90 MET A C 1
ATOM 719 O O . MET A 1 90 ? -3.417 11.882 9.739 1.00 79.12 90 MET A O 1
ATOM 723 N N . LYS A 1 91 ? -1.263 12.385 9.401 1.00 83.62 91 LYS A N 1
ATOM 724 C CA . LYS A 1 91 ? -1.031 12.917 10.748 1.00 83.62 91 LYS A CA 1
ATOM 725 C C . LYS A 1 91 ? -1.891 14.144 11.065 1.00 83.62 91 LYS A C 1
ATOM 727 O O . LYS A 1 91 ? -2.305 14.303 12.212 1.00 83.62 91 LYS A O 1
ATOM 732 N N . THR A 1 92 ? -2.151 15.023 10.100 1.00 84.19 92 THR A N 1
ATOM 733 C CA . THR A 1 92 ? -3.017 16.200 10.294 1.00 84.19 92 THR A CA 1
ATOM 734 C C . THR A 1 92 ? -4.489 15.807 10.412 1.00 84.19 92 THR A C 1
ATOM 736 O O . THR A 1 92 ? -5.161 16.299 11.321 1.00 84.19 92 THR A O 1
ATOM 739 N N . ILE A 1 93 ? -4.960 14.854 9.601 1.00 79.81 93 ILE A N 1
ATOM 740 C CA . ILE A 1 93 ? -6.330 14.316 9.676 1.00 79.81 93 ILE A CA 1
ATOM 741 C C . ILE A 1 93 ? -6.583 13.656 11.037 1.00 79.81 93 ILE A C 1
ATOM 743 O O . ILE A 1 93 ? -7.572 13.957 11.698 1.00 79.81 93 ILE A O 1
ATOM 747 N N . LEU A 1 94 ? -5.647 12.833 11.519 1.00 75.81 94 LEU A N 1
ATOM 748 C CA . LEU A 1 94 ? -5.747 12.181 12.833 1.00 75.81 94 LEU A CA 1
ATOM 749 C C . LEU A 1 94 ? -5.667 13.148 14.023 1.00 75.81 94 LEU A C 1
ATOM 751 O O . LEU A 1 94 ? -6.129 12.823 15.115 1.00 75.81 94 LEU A O 1
ATOM 755 N N . ARG A 1 95 ? -5.114 14.351 13.825 1.00 77.31 95 ARG A N 1
ATOM 756 C CA . ARG A 1 95 ? -5.175 15.448 14.806 1.00 77.31 95 ARG A CA 1
ATOM 757 C C . ARG A 1 95 ? -6.520 16.187 14.797 1.00 77.31 95 ARG A C 1
ATOM 759 O O . ARG A 1 95 ? -6.703 17.084 15.616 1.00 77.31 95 ARG A O 1
ATOM 766 N N . GLY A 1 96 ? -7.443 15.821 13.907 1.00 76.19 96 GLY A N 1
ATOM 767 C CA . GLY A 1 96 ? -8.770 16.425 13.771 1.00 76.19 96 GLY A CA 1
ATOM 768 C C . GLY A 1 96 ? -8.823 17.629 12.826 1.00 76.19 96 GLY A C 1
ATOM 769 O O . GLY A 1 96 ? -9.826 18.338 12.804 1.00 76.19 96 GLY A O 1
ATOM 770 N N . ILE A 1 97 ? -7.764 17.888 12.051 1.00 80.50 97 ILE A N 1
ATOM 771 C CA . ILE A 1 97 ? -7.742 18.978 11.069 1.00 80.50 97 ILE A CA 1
ATOM 772 C C . ILE A 1 97 ? -8.245 18.419 9.736 1.00 80.50 97 ILE A C 1
ATOM 774 O O . ILE A 1 97 ? -7.553 17.650 9.074 1.00 80.50 97 ILE A O 1
ATOM 778 N N . ILE A 1 98 ? -9.459 18.802 9.340 1.00 76.38 98 ILE A N 1
ATOM 779 C CA . ILE A 1 98 ? -10.083 18.322 8.101 1.00 76.38 98 ILE A CA 1
ATOM 780 C C . ILE A 1 98 ? -9.523 19.109 6.910 1.00 76.38 98 ILE A C 1
ATOM 782 O O . ILE A 1 98 ? -9.857 20.279 6.708 1.00 76.38 98 ILE A O 1
ATOM 786 N N . LEU A 1 99 ? -8.706 18.456 6.080 1.00 75.19 99 LEU A N 1
ATOM 787 C CA . LEU A 1 99 ? -8.226 19.025 4.822 1.00 75.19 99 LEU A CA 1
ATOM 788 C C . LEU A 1 99 ? -9.266 18.837 3.717 1.00 75.19 99 LEU A C 1
ATOM 790 O O . LEU A 1 99 ? -9.282 17.819 3.027 1.00 75.19 99 LEU A O 1
ATOM 794 N N . LYS A 1 100 ? -10.132 19.839 3.520 1.00 70.62 100 LYS A N 1
ATOM 795 C CA . LYS A 1 100 ? -11.180 19.808 2.479 1.00 70.62 100 LYS A CA 1
ATOM 796 C C . LYS A 1 100 ? -10.645 19.445 1.091 1.00 70.62 100 LYS A C 1
ATOM 798 O O . LYS A 1 100 ? -11.322 18.745 0.350 1.00 70.62 100 LYS A O 1
ATOM 803 N N . GLU A 1 101 ? -9.436 19.877 0.754 1.00 72.50 101 GLU A N 1
ATOM 804 C CA . GLU A 1 101 ? -8.851 19.645 -0.569 1.00 72.50 101 GLU A CA 1
ATOM 805 C C . GLU A 1 101 ? -8.333 18.209 -0.762 1.00 72.50 101 GLU A C 1
ATOM 807 O O . GLU A 1 101 ? -8.438 17.654 -1.854 1.00 72.50 101 GLU A O 1
ATOM 812 N N . TYR A 1 102 ? -7.885 17.559 0.318 1.00 69.94 102 TYR A N 1
ATOM 813 C CA . TYR A 1 102 ? -7.493 16.147 0.310 1.00 69.94 102 TYR A CA 1
ATOM 814 C C . TYR A 1 102 ? -8.722 15.224 0.305 1.00 69.94 102 TYR A C 1
ATOM 816 O O . TYR A 1 102 ? -8.779 14.247 -0.445 1.00 69.94 102 TYR A O 1
ATOM 824 N N . LEU A 1 103 ? -9.745 15.561 1.103 1.00 63.59 103 LEU A N 1
ATOM 825 C CA . LEU A 1 103 ? -10.970 14.766 1.221 1.00 63.59 103 LEU A CA 1
ATOM 826 C C . LEU A 1 103 ? -11.967 14.961 0.066 1.00 63.59 103 LEU A C 1
ATOM 828 O O . LEU A 1 103 ? -12.822 14.111 -0.141 1.00 63.59 103 LEU A O 1
ATOM 832 N N . SER A 1 104 ? -11.896 16.049 -0.700 1.00 62.53 104 SER A N 1
ATOM 833 C CA . SER A 1 104 ? -12.795 16.256 -1.848 1.00 62.53 104 SER A CA 1
ATOM 834 C C . SER A 1 104 ? -12.208 15.752 -3.173 1.00 62.53 104 SER A C 1
ATOM 836 O O . SER A 1 104 ? -12.839 15.888 -4.221 1.00 62.53 104 SER A O 1
ATOM 838 N N . GLY A 1 105 ? -10.996 15.191 -3.143 1.00 70.94 105 GLY A N 1
ATOM 839 C CA . GLY A 1 105 ? -10.285 14.744 -4.333 1.00 70.94 105 GLY A CA 1
ATOM 840 C C . GLY A 1 105 ? -10.776 13.401 -4.900 1.00 70.94 105 GLY A C 1
ATOM 841 O O . GLY A 1 105 ? 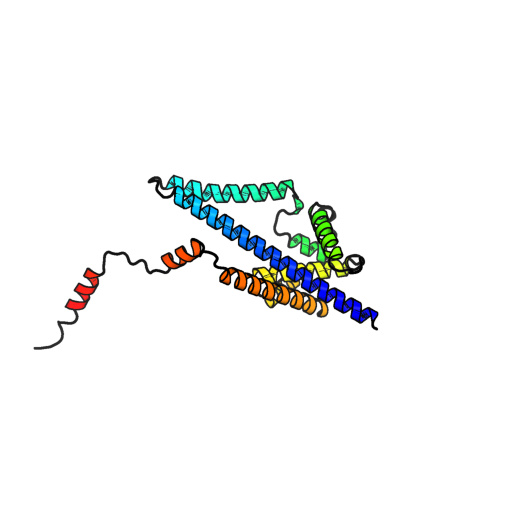-11.483 12.640 -4.232 1.00 70.94 105 GLY A O 1
ATOM 842 N N . PRO A 1 106 ? -10.330 13.037 -6.116 1.00 66.19 106 PRO A N 1
ATOM 843 C CA . PRO A 1 106 ? -10.621 11.743 -6.744 1.00 66.19 106 PRO A CA 1
ATOM 844 C C . PRO A 1 106 ? -10.204 10.541 -5.885 1.00 66.19 106 PRO A C 1
ATOM 846 O O . PRO A 1 106 ? -10.794 9.471 -6.005 1.00 66.19 106 PRO A O 1
ATOM 849 N N . PHE A 1 107 ? -9.258 10.723 -4.957 1.00 65.12 107 PHE A N 1
ATOM 850 C CA . PHE A 1 107 ? -8.914 9.723 -3.950 1.00 65.12 107 PHE A CA 1
ATOM 851 C C . PHE A 1 107 ? -10.111 9.324 -3.075 1.00 65.12 107 PHE A C 1
ATOM 853 O O . PHE A 1 107 ? -10.332 8.135 -2.869 1.00 65.12 107 PHE A O 1
ATOM 860 N N . VAL A 1 108 ? -10.929 10.277 -2.616 1.00 67.75 108 VAL A N 1
ATOM 861 C CA . VAL A 1 108 ? -12.132 9.970 -1.824 1.00 67.75 108 VAL A CA 1
ATOM 862 C C . VAL A 1 108 ? -13.236 9.368 -2.680 1.00 67.75 108 VAL A C 1
ATOM 864 O O . VAL A 1 108 ? -13.959 8.495 -2.205 1.00 67.75 108 VAL A O 1
ATOM 867 N N . HIS A 1 109 ? -13.331 9.721 -3.961 1.00 69.44 109 HIS A N 1
ATOM 868 C CA . HIS A 1 109 ? -14.211 9.003 -4.886 1.00 69.44 109 HIS A CA 1
ATOM 869 C C . HIS A 1 109 ? -13.789 7.537 -5.050 1.00 69.44 109 HIS A C 1
ATOM 871 O O . HIS A 1 109 ? -14.622 6.643 -4.957 1.00 69.44 109 HIS A O 1
ATOM 877 N N . ILE A 1 110 ? -12.496 7.259 -5.216 1.00 70.81 110 ILE A N 1
ATOM 878 C CA . ILE A 1 110 ? -11.993 5.882 -5.307 1.00 70.81 110 ILE A CA 1
ATOM 879 C C . ILE A 1 110 ? -12.191 5.155 -3.971 1.00 70.81 110 ILE A C 1
ATOM 881 O O . ILE A 1 110 ? -12.687 4.031 -3.954 1.00 70.81 110 ILE A O 1
ATOM 885 N N . ALA A 1 111 ? -11.875 5.801 -2.847 1.00 69.19 111 ALA A N 1
ATOM 886 C CA . ALA A 1 111 ? -12.045 5.235 -1.514 1.00 69.19 111 ALA A CA 1
ATOM 887 C C . ALA A 1 111 ? -13.519 4.949 -1.194 1.00 69.19 111 ALA A C 1
ATOM 889 O O . ALA A 1 111 ? -13.818 3.893 -0.650 1.00 69.19 111 ALA A O 1
ATOM 890 N N . SER A 1 112 ? -1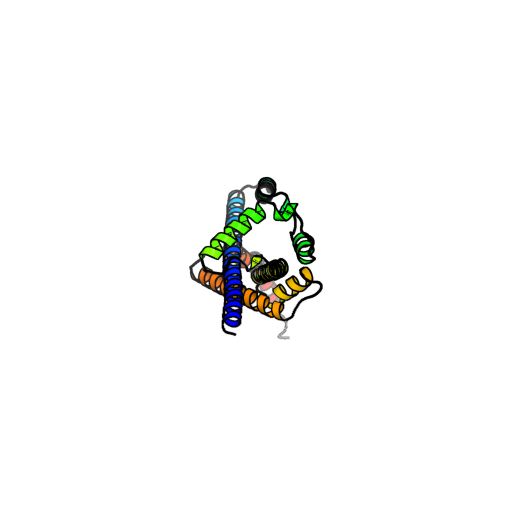4.446 5.832 -1.575 1.00 65.94 112 SER A N 1
ATOM 891 C CA . SER A 1 112 ? -15.889 5.631 -1.395 1.00 65.94 112 SER A CA 1
ATOM 892 C C . SER A 1 112 ? -16.448 4.564 -2.331 1.00 65.94 112 SER A C 1
ATOM 894 O O . SER A 1 112 ? -17.299 3.791 -1.907 1.00 65.94 112 SER A O 1
ATOM 896 N N . VAL A 1 113 ? -15.941 4.434 -3.561 1.00 72.75 113 VAL A N 1
ATOM 897 C CA . VAL A 1 113 ? -16.295 3.326 -4.464 1.00 72.75 113 VAL A CA 1
ATOM 898 C C . VAL A 1 113 ? -15.799 1.990 -3.907 1.00 72.75 113 VAL A C 1
ATOM 900 O O . VAL A 1 113 ? -16.557 1.021 -3.883 1.00 72.75 113 VAL A O 1
ATOM 903 N N . VAL A 1 114 ? -14.565 1.936 -3.400 1.00 68.44 114 VAL A N 1
ATOM 904 C CA . VAL A 1 114 ? -14.008 0.743 -2.744 1.00 68.44 114 VAL A CA 1
ATOM 905 C C . VAL A 1 114 ? -14.778 0.422 -1.464 1.00 68.44 114 VAL A C 1
ATOM 907 O O . VAL A 1 114 ? -15.147 -0.731 -1.259 1.00 68.44 114 VAL A O 1
ATOM 910 N N . ALA A 1 115 ? -15.085 1.423 -0.639 1.00 65.56 115 ALA A N 1
ATOM 911 C CA . ALA A 1 115 ? -15.882 1.260 0.572 1.00 65.56 115 ALA A CA 1
ATOM 912 C C . ALA A 1 115 ? -17.304 0.784 0.248 1.00 65.56 115 ALA A C 1
ATOM 914 O O . ALA A 1 115 ? -17.785 -0.146 0.878 1.00 65.56 115 ALA A O 1
ATOM 915 N N . ASN A 1 116 ? -17.950 1.334 -0.782 1.00 66.38 116 ASN A N 1
ATOM 916 C CA . ASN A 1 116 ? -19.275 0.910 -1.231 1.00 66.38 116 ASN A CA 1
ATOM 917 C C . ASN A 1 116 ? -19.257 -0.531 -1.765 1.00 66.38 116 ASN A C 1
ATOM 919 O O . ASN A 1 116 ? -20.152 -1.325 -1.480 1.00 66.38 116 ASN A O 1
ATOM 923 N N . GLN A 1 117 ? -18.206 -0.910 -2.494 1.00 67.44 117 GLN A N 1
ATOM 924 C CA . GLN A 1 117 ? -18.028 -2.284 -2.952 1.00 67.44 117 GLN A CA 1
ATOM 925 C C . GLN A 1 117 ? -17.791 -3.239 -1.774 1.00 67.44 117 GLN A C 1
ATOM 927 O O . GLN A 1 117 ? -18.319 -4.349 -1.767 1.00 67.44 117 GLN A O 1
ATOM 932 N N . LEU A 1 118 ? -17.062 -2.790 -0.754 1.00 64.38 118 LEU A N 1
ATOM 933 C CA . LEU A 1 118 ? -16.807 -3.525 0.479 1.00 64.38 118 LEU A CA 1
ATOM 934 C C . LEU A 1 118 ? -18.069 -3.713 1.327 1.00 64.38 118 LEU A C 1
ATOM 936 O O . LEU A 1 118 ? -18.335 -4.813 1.808 1.00 64.38 118 LEU A O 1
ATOM 940 N N . SER A 1 119 ? -18.890 -2.669 1.433 1.00 61.22 119 SER A N 1
ATOM 941 C CA . SER A 1 119 ? -20.195 -2.685 2.097 1.00 61.22 119 SER A CA 1
ATOM 942 C C . SER A 1 119 ? -21.228 -3.560 1.381 1.00 61.22 119 SER A C 1
ATOM 944 O O . SER A 1 119 ? -22.224 -3.936 1.987 1.00 61.22 119 SER A O 1
ATOM 946 N N . ARG A 1 120 ? -21.016 -3.931 0.109 1.00 63.25 120 ARG A N 1
ATOM 947 C CA . ARG A 1 120 ? -21.847 -4.946 -0.569 1.00 63.25 120 ARG A CA 1
ATOM 948 C C . ARG A 1 120 ? -21.453 -6.378 -0.209 1.00 63.25 120 ARG A C 1
ATOM 950 O O . ARG A 1 120 ? -22.298 -7.262 -0.304 1.00 63.25 120 ARG A O 1
ATOM 957 N N . PHE A 1 121 ? -20.206 -6.621 0.201 1.00 60.69 121 PHE A N 1
ATOM 958 C CA . PHE A 1 121 ? -19.731 -7.962 0.567 1.00 60.69 121 PHE A CA 1
ATOM 959 C C . PHE A 1 121 ? -20.141 -8.395 1.976 1.00 60.69 121 PHE A C 1
ATOM 961 O O . PHE A 1 121 ? -20.169 -9.591 2.260 1.00 60.69 121 PHE A O 1
ATOM 968 N N . LEU A 1 122 ? -20.495 -7.455 2.850 1.00 55.06 122 LEU A N 1
ATOM 969 C CA . LEU A 1 122 ? -21.027 -7.737 4.178 1.00 55.06 122 LEU A CA 1
ATOM 970 C C . LEU A 1 122 ? -22.192 -6.769 4.434 1.00 55.06 122 LEU A C 1
ATOM 972 O O . LEU A 1 122 ? -21.975 -5.573 4.261 1.00 55.06 122 LEU A O 1
ATOM 976 N N . PRO A 1 123 ? -23.396 -7.219 4.853 1.00 52.31 123 PRO A N 1
ATOM 977 C CA . PRO A 1 123 ? -24.515 -6.345 5.230 1.00 52.31 123 PRO A CA 1
ATOM 978 C C . PRO A 1 123 ? -24.221 -5.638 6.567 1.00 52.31 123 PRO A C 1
ATOM 980 O O . PRO A 1 123 ? -24.882 -5.862 7.580 1.00 52.31 123 PRO A O 1
ATOM 983 N N . ILE A 1 124 ? -23.157 -4.838 6.560 1.00 54.00 124 ILE A N 1
ATOM 984 C CA . ILE A 1 124 ? -22.571 -4.102 7.672 1.00 54.00 124 ILE A CA 1
ATOM 985 C C . ILE A 1 124 ? -23.095 -2.685 7.599 1.00 54.00 124 ILE A C 1
ATOM 987 O O . ILE A 1 124 ? -23.061 -2.032 6.555 1.00 54.00 124 ILE A O 1
ATOM 991 N N . SER A 1 125 ? -23.643 -2.253 8.724 1.00 46.81 125 SER A N 1
ATOM 992 C CA . SER A 1 125 ? -24.391 -1.013 8.841 1.00 46.81 125 SER A CA 1
ATOM 993 C C . SER A 1 125 ? -23.586 0.197 8.359 1.00 46.81 125 SER A C 1
ATOM 995 O O . SER A 1 125 ? -22.434 0.421 8.728 1.00 46.81 125 SER A O 1
ATOM 997 N N . THR A 1 126 ? -24.252 1.019 7.558 1.00 48.91 126 THR A N 1
ATOM 998 C CA . THR A 1 126 ? -23.811 2.278 6.944 1.00 48.91 126 THR A CA 1
ATOM 999 C C . THR A 1 126 ? -23.370 3.370 7.936 1.00 48.91 126 THR A C 1
ATOM 1001 O O . THR A 1 126 ? -23.074 4.477 7.509 1.00 48.91 126 THR A O 1
ATOM 1004 N N . GLY A 1 127 ? -23.301 3.080 9.242 1.00 51.59 127 GLY A N 1
ATOM 1005 C CA . GLY A 1 127 ? -22.995 4.043 10.309 1.00 51.59 127 GLY A CA 1
ATOM 1006 C C . GLY A 1 127 ? -21.583 3.951 10.903 1.00 51.59 127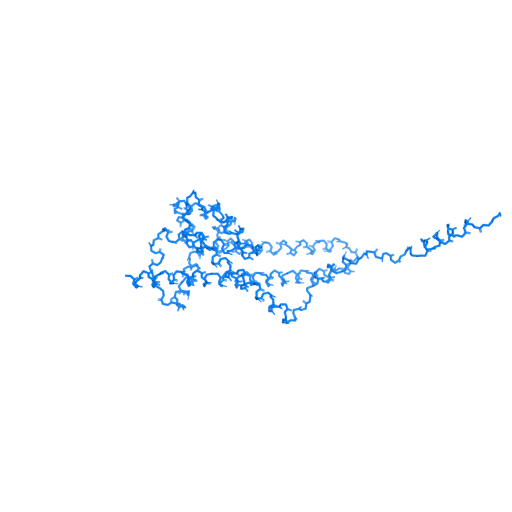 GLY A C 1
ATOM 1007 O O . GLY A 1 127 ? -21.248 4.721 11.800 1.00 51.59 127 GLY A O 1
ATOM 1008 N N . VAL A 1 128 ? -20.730 3.025 10.443 1.00 56.31 128 VAL A N 1
ATOM 1009 C CA . VAL A 1 128 ? -19.367 2.860 10.996 1.00 56.31 128 VAL A CA 1
ATOM 1010 C C . VAL A 1 128 ? -18.492 4.105 10.758 1.00 56.31 128 VAL A C 1
ATOM 1012 O O . VAL A 1 128 ? -17.721 4.484 11.639 1.00 56.31 128 VAL A O 1
ATOM 1015 N N . PHE A 1 129 ? -18.663 4.775 9.614 1.00 54.94 129 PHE A N 1
ATOM 1016 C CA . PHE A 1 129 ? -17.941 6.001 9.244 1.00 54.94 129 PHE A CA 1
ATOM 1017 C C . PHE A 1 129 ? -18.659 7.302 9.634 1.00 54.94 129 PHE A C 1
ATOM 1019 O O . PHE A 1 129 ? -18.121 8.375 9.395 1.00 54.94 129 PHE A O 1
ATOM 1026 N N . GLU A 1 130 ? -19.838 7.237 10.257 1.00 61.78 130 GLU A N 1
ATOM 1027 C CA . GLU A 1 130 ? -20.590 8.446 10.640 1.00 61.78 130 GLU A CA 1
ATOM 1028 C C . GLU A 1 130 ? -19.914 9.215 11.787 1.00 61.78 130 GLU A C 1
ATOM 1030 O O . GLU A 1 130 ? -20.137 10.405 11.979 1.00 61.78 130 GLU A O 1
ATOM 1035 N N . ASN A 1 131 ? -19.040 8.537 12.536 1.00 68.06 131 ASN A N 1
ATOM 1036 C CA . ASN A 1 131 ? -18.244 9.152 13.587 1.00 68.06 131 ASN A CA 1
ATOM 1037 C C . ASN A 1 131 ? -16.807 9.377 13.106 1.00 68.06 131 ASN A C 1
ATOM 1039 O O . ASN A 1 131 ? -16.067 8.413 12.896 1.00 68.06 131 ASN A O 1
ATOM 1043 N N . GLU A 1 132 ? -16.384 10.642 13.060 1.00 71.00 132 GLU A N 1
ATOM 1044 C CA . GLU A 1 132 ? -15.007 11.072 12.751 1.00 71.00 132 GLU A CA 1
ATOM 1045 C C . GLU A 1 132 ? -13.947 10.333 13.593 1.00 71.00 132 GLU A C 1
ATOM 1047 O O . GLU A 1 132 ? -12.869 9.976 13.110 1.00 71.00 132 GLU A O 1
ATOM 1052 N N . SER A 1 133 ? -14.270 10.027 14.855 1.00 73.19 133 SER A N 1
ATOM 1053 C CA . SER A 1 133 ? -13.389 9.276 15.756 1.00 73.19 133 SER A CA 1
ATOM 1054 C C . SER A 1 133 ? -13.160 7.833 15.296 1.00 73.19 133 SER A C 1
ATOM 1056 O O . SER A 1 133 ? -12.028 7.357 15.302 1.00 73.19 133 SER A O 1
ATOM 1058 N N . ARG A 1 134 ? -14.210 7.141 14.842 1.00 73.75 134 ARG A N 1
ATOM 1059 C CA . ARG A 1 134 ? -14.127 5.754 14.352 1.00 73.75 134 ARG A CA 1
ATOM 1060 C C . ARG A 1 134 ? -13.467 5.684 12.982 1.00 73.75 134 ARG A C 1
ATOM 1062 O O . ARG A 1 134 ? -12.654 4.793 12.750 1.00 73.75 134 ARG A O 1
ATOM 1069 N N . ALA A 1 135 ? -13.765 6.650 12.114 1.00 75.56 135 ALA A N 1
ATOM 1070 C CA . ALA A 1 135 ? -13.104 6.792 10.823 1.00 75.56 135 ALA A CA 1
ATOM 1071 C C . ALA A 1 135 ? -11.582 6.934 11.000 1.00 75.56 135 ALA A C 1
ATOM 1073 O O . ALA A 1 135 ? -10.811 6.214 10.366 1.00 75.56 135 ALA A O 1
ATOM 1074 N N . SER A 1 136 ? -11.153 7.780 11.941 1.00 76.06 136 SER A N 1
ATOM 1075 C CA . SER A 1 136 ? -9.739 7.969 12.282 1.00 76.06 136 SER A CA 1
ATOM 1076 C C . SER A 1 136 ? -9.089 6.696 12.847 1.00 76.06 136 SER A C 1
ATOM 1078 O O . SER A 1 136 ? -7.976 6.347 12.458 1.00 76.06 136 SER A O 1
ATOM 1080 N N . GLU A 1 137 ? -9.786 5.948 13.712 1.00 79.31 137 GLU A N 1
ATOM 1081 C CA . GLU A 1 137 ? -9.305 4.655 14.231 1.00 79.31 137 GLU A CA 1
ATOM 1082 C C . GLU A 1 137 ? -9.103 3.613 13.120 1.00 79.31 137 GLU A C 1
ATOM 1084 O O . GLU A 1 137 ? -8.119 2.872 13.128 1.00 79.31 137 GLU A O 1
ATOM 1089 N N . MET A 1 138 ? -10.022 3.556 12.155 1.00 78.62 138 MET A N 1
ATOM 1090 C CA . MET A 1 138 ? -9.942 2.633 11.021 1.00 78.62 138 MET A CA 1
ATOM 1091 C C . MET A 1 138 ? -8.845 3.034 10.036 1.00 78.62 138 MET A C 1
ATOM 1093 O O . MET A 1 138 ? -8.147 2.156 9.528 1.00 78.62 138 MET A O 1
ATOM 1097 N N . LEU A 1 139 ? -8.639 4.336 9.812 1.00 78.12 139 LEU A N 1
ATOM 1098 C CA . LEU A 1 139 ? -7.508 4.848 9.034 1.00 78.12 139 LEU A CA 1
ATOM 1099 C C . LEU A 1 139 ? -6.173 4.481 9.696 1.00 78.12 139 LEU A C 1
ATOM 1101 O O . LEU A 1 139 ? -5.298 3.935 9.027 1.00 78.12 139 LEU A O 1
ATOM 1105 N N . ALA A 1 140 ? -6.042 4.671 11.014 1.00 83.31 140 ALA A N 1
ATOM 1106 C CA . ALA A 1 140 ? -4.846 4.273 11.759 1.00 83.31 140 ALA A CA 1
ATOM 1107 C C . ALA A 1 140 ? -4.594 2.755 11.700 1.00 83.31 140 ALA A C 1
ATOM 1109 O O . ALA A 1 140 ? -3.455 2.322 11.518 1.00 83.31 140 ALA A O 1
ATOM 1110 N N . ALA A 1 141 ? -5.647 1.936 11.804 1.00 84.31 141 ALA A N 1
ATOM 1111 C CA . ALA A 1 141 ? -5.538 0.489 11.628 1.00 84.31 141 ALA A CA 1
ATOM 1112 C C . ALA A 1 141 ? -5.110 0.117 10.196 1.00 84.31 141 ALA A C 1
ATOM 1114 O O . ALA A 1 141 ? -4.269 -0.763 10.020 1.00 84.31 141 ALA A O 1
ATOM 1115 N N . GLY A 1 142 ? -5.627 0.810 9.178 1.00 85.00 142 GLY A N 1
ATOM 1116 C CA . GLY A 1 142 ? -5.224 0.623 7.784 1.00 85.00 142 GLY A CA 1
ATOM 1117 C C . GLY A 1 142 ? -3.756 0.968 7.530 1.00 85.00 142 GLY A C 1
ATOM 1118 O O . GLY A 1 142 ? -3.052 0.196 6.876 1.00 85.00 142 GLY A O 1
ATOM 1119 N N . CYS A 1 143 ? -3.259 2.065 8.110 1.00 83.56 143 CYS A N 1
ATOM 1120 C CA . CYS A 1 143 ? -1.838 2.416 8.073 1.00 83.56 143 CYS A CA 1
ATOM 1121 C C . CYS A 1 143 ? -0.969 1.328 8.722 1.00 83.56 143 CYS A C 1
ATOM 1123 O O . CYS A 1 143 ? 0.011 0.889 8.120 1.00 83.56 143 CYS A O 1
ATOM 1125 N N . ALA A 1 144 ? -1.358 0.832 9.901 1.00 88.69 144 ALA A N 1
ATOM 1126 C CA . ALA A 1 144 ? -0.640 -0.236 10.595 1.00 88.69 144 ALA A CA 1
ATOM 1127 C C . ALA A 1 144 ? -0.549 -1.523 9.762 1.00 88.69 144 ALA A C 1
ATOM 1129 O O . ALA A 1 144 ? 0.517 -2.130 9.675 1.00 88.69 144 ALA A O 1
ATOM 1130 N N . VAL A 1 145 ? -1.649 -1.916 9.115 1.00 90.06 145 VAL A N 1
ATOM 1131 C CA . VAL A 1 145 ? -1.714 -3.081 8.220 1.00 90.06 145 VAL A CA 1
ATOM 1132 C C . VAL A 1 145 ? -0.803 -2.904 7.002 1.00 90.06 145 VAL A C 1
ATOM 1134 O O . VAL A 1 145 ? -0.053 -3.820 6.669 1.00 90.06 145 VAL A O 1
ATOM 1137 N N . GLY A 1 146 ? -0.828 -1.733 6.358 1.00 86.44 146 GLY A N 1
ATOM 1138 C CA . GLY A 1 146 ? 0.010 -1.441 5.188 1.00 86.44 146 GLY A CA 1
ATOM 1139 C C . GLY A 1 146 ? 1.513 -1.455 5.498 1.00 86.44 146 GLY A C 1
ATOM 1140 O O . GLY A 1 146 ? 2.327 -1.937 4.711 1.00 86.44 146 GLY A O 1
ATOM 1141 N N . VAL A 1 147 ? 1.903 -0.982 6.679 1.00 87.25 147 VAL A N 1
ATOM 1142 C CA . VAL A 1 147 ? 3.302 -1.038 7.128 1.00 87.25 147 VAL A CA 1
ATOM 1143 C C . VAL A 1 147 ? 3.674 -2.469 7.540 1.00 87.25 147 VAL A C 1
ATOM 1145 O O . VAL A 1 147 ? 4.742 -2.970 7.196 1.00 87.25 147 VAL A O 1
ATOM 1148 N N . ALA A 1 148 ? 2.778 -3.184 8.222 1.00 89.44 148 ALA A N 1
ATOM 1149 C CA . ALA A 1 148 ? 3.013 -4.567 8.626 1.00 89.44 148 ALA A CA 1
ATOM 1150 C C . ALA A 1 148 ? 3.218 -5.518 7.436 1.00 89.44 148 ALA A C 1
ATOM 1152 O O . ALA A 1 148 ? 4.073 -6.402 7.521 1.00 89.44 148 ALA A O 1
ATOM 1153 N N . CYS A 1 149 ? 2.468 -5.353 6.339 1.00 84.88 149 CYS A N 1
ATOM 1154 C CA . CYS A 1 149 ? 2.588 -6.227 5.171 1.00 84.88 149 CYS A CA 1
ATOM 1155 C C . CYS A 1 149 ? 3.884 -5.986 4.385 1.00 8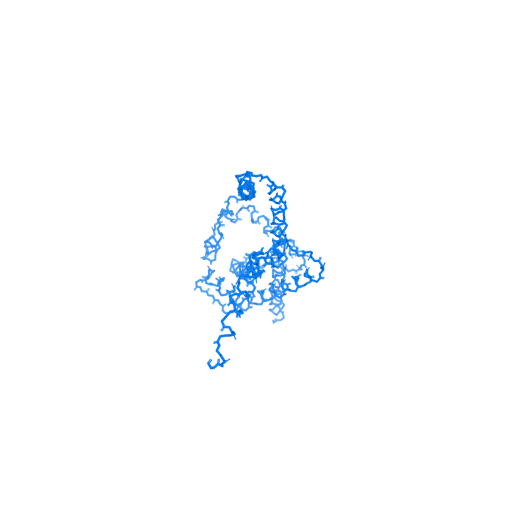4.88 149 CYS A C 1
ATOM 1157 O O . CYS A 1 149 ? 4.525 -6.949 3.969 1.00 84.88 149 CYS A O 1
ATOM 1159 N N . THR A 1 150 ? 4.327 -4.732 4.265 1.00 83.44 150 THR A N 1
ATOM 1160 C CA . THR A 1 150 ? 5.563 -4.384 3.546 1.00 83.44 150 THR A CA 1
ATOM 1161 C C . THR A 1 150 ? 6.813 -4.865 4.283 1.00 83.44 150 THR A C 1
ATOM 1163 O O . THR A 1 150 ? 7.711 -5.434 3.664 1.00 83.44 150 THR A O 1
ATOM 1166 N N . PHE A 1 151 ? 6.857 -4.720 5.611 1.00 83.81 151 PHE A N 1
ATOM 1167 C CA . PHE A 1 151 ? 7.997 -5.161 6.425 1.00 83.81 151 PHE A CA 1
ATOM 1168 C C . PHE A 1 151 ? 7.888 -6.606 6.930 1.00 83.81 151 PHE A C 1
ATOM 1170 O O . PHE A 1 151 ? 8.829 -7.107 7.542 1.00 83.81 151 PHE A O 1
ATOM 1177 N N . SER A 1 152 ? 6.755 -7.287 6.705 1.00 83.44 152 SER A N 1
ATOM 1178 C CA . SER A 1 152 ? 6.454 -8.612 7.284 1.00 83.44 152 SER A CA 1
ATOM 1179 C C . SER A 1 152 ? 6.656 -8.672 8.810 1.00 83.44 152 SER A C 1
ATOM 1181 O O . SER A 1 152 ? 6.952 -9.721 9.378 1.00 83.44 152 SER A O 1
ATOM 1183 N N . ALA A 1 153 ? 6.493 -7.529 9.481 1.00 87.69 153 ALA A N 1
ATOM 1184 C CA . ALA A 1 153 ? 6.745 -7.337 10.903 1.00 87.69 153 ALA A CA 1
ATOM 1185 C C . ALA A 1 153 ? 5.499 -6.710 11.553 1.00 87.69 153 ALA A C 1
ATOM 1187 O O . ALA A 1 153 ? 5.412 -5.485 11.666 1.00 87.69 153 ALA A O 1
ATOM 1188 N N . PRO A 1 154 ? 4.512 -7.520 11.984 1.00 89.38 154 PRO A N 1
ATOM 1189 C CA . PRO A 1 154 ? 3.225 -7.006 12.453 1.00 89.38 154 PRO A CA 1
ATOM 1190 C C . PRO A 1 154 ? 3.347 -6.140 13.712 1.00 89.38 154 PRO A C 1
ATOM 1192 O O . PRO A 1 154 ? 2.660 -5.132 13.823 1.00 89.38 154 PRO A O 1
ATOM 1195 N N . VAL A 1 155 ? 4.258 -6.479 14.632 1.00 91.25 155 VAL A N 1
ATOM 1196 C CA . VAL A 1 155 ? 4.498 -5.683 15.850 1.00 91.25 155 VAL A CA 1
ATOM 1197 C C . VAL A 1 155 ? 5.118 -4.326 15.503 1.00 91.25 155 VAL A C 1
ATOM 1199 O O . VAL A 1 155 ? 4.634 -3.292 15.955 1.00 91.25 155 VAL A O 1
ATOM 1202 N N . GLY A 1 156 ? 6.158 -4.321 14.661 1.00 89.88 156 GLY A N 1
ATOM 1203 C CA . GLY A 1 156 ? 6.848 -3.096 14.252 1.00 89.88 156 GLY A CA 1
ATOM 1204 C C . GLY A 1 156 ? 5.949 -2.155 13.451 1.00 89.88 156 GLY A C 1
ATOM 1205 O O . GLY A 1 156 ? 5.944 -0.955 13.708 1.00 89.88 156 GLY A O 1
ATOM 1206 N N . GLY A 1 157 ? 5.131 -2.694 12.541 1.00 87.81 157 GLY A N 1
ATOM 1207 C CA . GLY A 1 157 ? 4.210 -1.890 11.735 1.00 87.81 157 GLY A CA 1
ATOM 1208 C C . GLY A 1 157 ? 3.112 -1.211 12.554 1.00 87.81 157 GLY A C 1
ATOM 1209 O O . GLY A 1 157 ? 2.791 -0.049 12.309 1.00 87.81 157 GLY A O 1
ATOM 1210 N N . VAL A 1 158 ? 2.585 -1.892 13.576 1.00 90.19 158 VAL A N 1
ATOM 1211 C CA . VAL A 1 158 ? 1.587 -1.312 14.488 1.00 90.19 158 VAL A CA 1
ATOM 1212 C C . VAL A 1 158 ? 2.209 -0.231 15.369 1.00 90.19 158 VAL A C 1
ATOM 1214 O O . VAL A 1 158 ? 1.626 0.842 15.494 1.00 90.19 158 VAL A O 1
ATOM 1217 N N . LEU A 1 159 ? 3.401 -0.466 15.929 1.00 91.00 159 LEU A N 1
ATOM 1218 C CA . LEU A 1 159 ? 4.099 0.529 16.752 1.00 91.00 159 LEU A CA 1
ATOM 1219 C C . LEU A 1 159 ? 4.468 1.783 15.953 1.00 91.00 159 LEU A C 1
ATOM 1221 O O . LEU A 1 159 ? 4.175 2.889 16.400 1.00 91.00 159 LEU A O 1
ATOM 1225 N N . PHE A 1 160 ? 5.022 1.609 14.751 1.00 88.25 160 PHE A N 1
ATOM 1226 C CA . PHE A 1 160 ? 5.331 2.721 13.851 1.00 88.25 160 PHE A CA 1
ATOM 1227 C C . PHE A 1 160 ? 4.074 3.514 13.488 1.00 88.25 160 PHE A C 1
ATOM 1229 O O . PHE A 1 160 ? 4.063 4.742 13.543 1.00 88.25 160 PHE A O 1
ATOM 1236 N N . SER A 1 161 ? 2.981 2.820 13.160 1.00 85.00 161 SER A N 1
ATOM 1237 C CA . SER A 1 161 ? 1.723 3.493 12.858 1.00 85.00 161 SER A CA 1
ATOM 1238 C C . SER A 1 161 ? 1.221 4.288 14.057 1.00 85.00 161 SER A C 1
ATOM 1240 O O . SER A 1 161 ? 0.787 5.415 13.876 1.00 85.00 161 SER A O 1
ATOM 1242 N N . ILE A 1 162 ? 1.309 3.774 15.285 1.00 85.94 162 ILE A N 1
ATOM 1243 C CA . ILE A 1 162 ? 0.867 4.501 16.487 1.00 85.94 162 ILE A CA 1
ATOM 1244 C C . ILE A 1 162 ? 1.704 5.758 16.723 1.00 85.94 162 ILE A C 1
ATOM 1246 O O . ILE A 1 162 ? 1.133 6.817 16.971 1.00 85.94 162 ILE A O 1
ATOM 1250 N N . GLU A 1 163 ? 3.026 5.660 16.586 1.00 86.19 163 GLU A N 1
ATOM 1251 C CA . GLU A 1 163 ? 3.940 6.802 16.710 1.00 86.19 163 GLU A CA 1
ATOM 1252 C C . GLU A 1 163 ? 3.603 7.913 15.703 1.00 86.19 163 GLU A C 1
ATOM 1254 O O . GLU A 1 163 ? 3.615 9.105 16.023 1.00 86.19 163 GLU A O 1
ATOM 1259 N N . VAL A 1 164 ? 3.260 7.519 14.477 1.00 79.69 164 VAL A N 1
ATOM 1260 C CA . VAL A 1 164 ? 2.949 8.450 13.391 1.00 79.69 164 VAL A CA 1
ATOM 1261 C C . VAL A 1 164 ? 1.525 9.009 13.488 1.00 79.69 164 VAL A C 1
ATOM 1263 O O . VAL A 1 164 ? 1.303 10.165 13.119 1.00 79.69 164 VAL A O 1
ATOM 1266 N N . THR A 1 165 ? 0.567 8.222 13.984 1.00 72.81 165 THR A N 1
ATOM 1267 C CA . THR A 1 165 ? -0.868 8.545 13.920 1.00 72.81 165 THR A CA 1
ATOM 1268 C C . THR A 1 165 ? -1.431 9.206 15.176 1.00 72.81 165 THR A C 1
ATOM 1270 O O . THR A 1 165 ? -2.367 9.988 15.046 1.00 72.81 165 THR A O 1
ATOM 1273 N N . ALA A 1 166 ? -0.897 8.963 16.378 1.00 66.56 166 ALA A N 1
ATOM 1274 C CA . ALA A 1 166 ? -1.559 9.398 17.611 1.00 66.56 166 ALA A CA 1
ATOM 1275 C C . ALA A 1 166 ? -0.631 10.104 18.612 1.00 66.56 166 ALA A C 1
ATOM 1277 O O . ALA A 1 166 ? 0.464 9.644 18.909 1.00 66.56 166 ALA A O 1
ATOM 1278 N N . ALA A 1 167 ? -1.122 11.199 19.208 1.00 66.75 167 ALA A N 1
ATOM 1279 C CA . ALA A 1 167 ? -0.557 11.767 20.440 1.00 66.75 167 ALA A CA 1
ATOM 1280 C C . ALA A 1 167 ? -1.129 11.089 21.704 1.00 66.75 167 ALA A C 1
ATOM 1282 O O . ALA A 1 167 ? -0.459 11.016 22.729 1.00 66.75 167 ALA A O 1
ATOM 1283 N N . TYR A 1 168 ? -2.355 10.560 21.612 1.00 68.81 168 TYR A N 1
ATOM 1284 C CA . TYR A 1 168 ? -3.040 9.813 22.666 1.00 68.81 168 TYR A CA 1
ATOM 1285 C C . TYR A 1 168 ? -3.714 8.590 22.046 1.00 68.81 168 TYR A C 1
ATOM 1287 O O . TYR A 1 168 ? -4.506 8.730 21.115 1.00 68.81 168 TYR A O 1
ATOM 1295 N N . PHE A 1 169 ? -3.398 7.392 22.542 1.00 69.00 169 PHE A N 1
ATOM 1296 C CA . PHE A 1 169 ? -3.872 6.145 21.945 1.00 69.00 169 PHE A CA 1
ATOM 1297 C C . PHE A 1 169 ? -4.467 5.204 22.994 1.00 69.00 169 PHE A C 1
ATOM 1299 O O . PHE A 1 169 ? -3.827 4.865 23.989 1.00 69.00 169 PHE A O 1
ATOM 1306 N N . ALA A 1 170 ? -5.707 4.764 22.771 1.00 77.44 170 ALA A N 1
ATOM 1307 C CA . ALA A 1 170 ? -6.366 3.801 23.642 1.00 77.44 170 ALA A CA 1
ATOM 1308 C C . ALA A 1 170 ? -5.834 2.380 23.388 1.00 77.44 170 ALA A C 1
ATOM 1310 O O . ALA A 1 170 ? -5.814 1.910 22.251 1.00 77.44 170 ALA A O 1
ATOM 1311 N N . VAL A 1 171 ? -5.509 1.641 24.456 1.00 81.06 171 VAL A N 1
ATOM 1312 C CA . VAL A 1 171 ? -4.990 0.255 24.387 1.00 81.06 171 VAL A CA 1
ATOM 1313 C C . VAL A 1 171 ? -5.925 -0.692 23.619 1.00 81.06 171 VAL A C 1
ATOM 1315 O O . VAL A 1 171 ? -5.479 -1.629 22.964 1.00 81.06 171 VAL A O 1
ATOM 1318 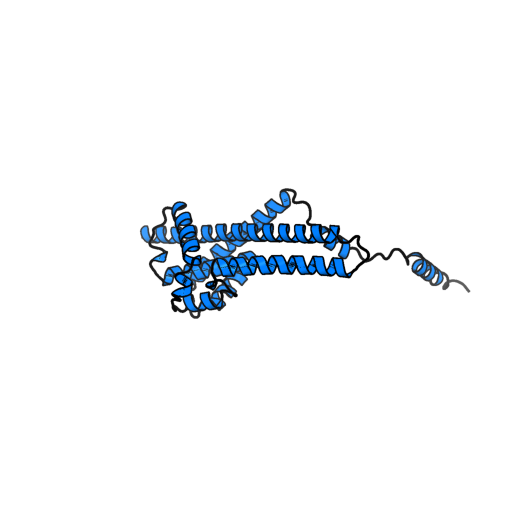N N . ARG A 1 172 ? -7.238 -0.435 23.621 1.00 77.19 172 ARG A N 1
ATOM 1319 C CA . ARG A 1 172 ? -8.205 -1.221 22.837 1.00 77.19 172 ARG A CA 1
ATOM 1320 C C . ARG A 1 172 ? -7.959 -1.128 21.326 1.00 77.19 172 ARG A C 1
ATOM 1322 O O . ARG A 1 172 ? -8.161 -2.111 20.618 1.00 77.19 172 ARG A O 1
ATOM 1329 N N . ASN A 1 173 ? -7.496 0.018 20.833 1.00 79.31 173 ASN A N 1
ATOM 1330 C CA . ASN A 1 173 ? -7.224 0.225 19.410 1.00 79.31 173 ASN A CA 1
ATOM 1331 C C . ASN A 1 173 ? -5.909 -0.438 18.980 1.00 79.31 173 ASN A C 1
ATOM 1333 O O . ASN A 1 173 ? -5.777 -0.840 17.826 1.00 79.31 173 ASN A O 1
ATOM 1337 N N . TYR A 1 174 ? -4.992 -0.664 19.927 1.00 86.31 174 TYR A N 1
ATOM 1338 C CA . TYR A 1 174 ? -3.760 -1.425 19.705 1.00 86.31 174 TYR A CA 1
ATOM 1339 C C . TYR A 1 174 ? -4.067 -2.857 19.275 1.00 86.31 174 TYR A C 1
ATOM 1341 O O . TYR A 1 174 ? -3.594 -3.325 18.243 1.00 86.31 174 TYR A O 1
ATOM 1349 N N . TRP A 1 175 ? -4.925 -3.533 20.041 1.00 86.06 175 TRP A N 1
ATOM 1350 C CA . TRP A 1 175 ? -5.297 -4.922 19.780 1.00 86.06 175 TRP A CA 1
ATOM 1351 C C . TRP A 1 175 ? -6.026 -5.107 18.449 1.00 86.06 175 TRP A C 1
ATOM 1353 O O . TRP A 1 175 ? -5.793 -6.093 17.751 1.00 86.06 175 TRP A O 1
ATOM 1363 N N . ARG A 1 176 ? -6.857 -4.131 18.067 1.00 84.50 176 ARG A N 1
ATOM 1364 C CA . ARG A 1 176 ? -7.560 -4.112 16.776 1.00 84.50 176 ARG A CA 1
ATOM 1365 C C . ARG A 1 176 ? -6.573 -4.024 15.609 1.00 84.50 176 ARG A C 1
ATOM 1367 O O . ARG A 1 176 ? -6.658 -4.822 14.678 1.00 84.50 176 ARG A O 1
ATOM 1374 N N . GLY A 1 177 ? -5.602 -3.111 15.692 1.00 86.19 177 GLY A N 1
ATOM 1375 C CA . GLY A 1 177 ? -4.541 -2.974 14.690 1.00 86.19 177 GLY A CA 1
ATOM 1376 C C . GLY A 1 177 ? -3.621 -4.195 14.621 1.00 86.19 177 GLY A C 1
ATOM 1377 O O . GLY A 1 177 ? -3.305 -4.667 13.532 1.00 86.19 177 GLY A O 1
ATOM 1378 N N . PHE A 1 178 ? -3.249 -4.764 15.771 1.00 90.06 178 PHE A N 1
ATOM 1379 C CA . PHE A 1 178 ? -2.400 -5.956 15.849 1.00 90.06 178 PHE A CA 1
ATOM 1380 C C . PHE A 1 178 ? -3.040 -7.190 15.204 1.00 90.06 178 PHE A C 1
ATOM 1382 O O . PHE A 1 178 ? -2.388 -7.918 14.450 1.00 90.06 178 PHE A O 1
ATOM 1389 N N . PHE A 1 179 ? -4.333 -7.408 15.439 1.00 90.25 179 PHE A N 1
ATOM 1390 C CA . PHE A 1 179 ? -5.067 -8.497 14.802 1.00 90.25 179 PHE A CA 1
ATOM 1391 C C . PHE A 1 179 ? -5.139 -8.323 13.281 1.00 90.25 179 PHE A C 1
ATOM 1393 O O . PHE A 1 179 ? -4.787 -9.236 12.539 1.00 90.25 179 PHE A O 1
ATOM 1400 N N . ALA A 1 180 ? -5.495 -7.130 12.798 1.00 87.75 180 ALA A N 1
ATOM 1401 C CA . ALA A 1 180 ? -5.543 -6.871 11.360 1.00 87.75 180 ALA A CA 1
ATOM 1402 C C . ALA A 1 180 ? -4.160 -7.049 10.697 1.00 87.75 180 ALA A C 1
ATOM 1404 O O . ALA A 1 180 ? -4.040 -7.674 9.639 1.00 87.75 180 ALA A O 1
ATOM 1405 N N . ALA A 1 181 ? -3.098 -6.559 11.349 1.00 89.69 181 ALA A N 1
ATOM 1406 C CA . ALA A 1 181 ? -1.721 -6.688 10.881 1.00 89.69 181 ALA A CA 1
ATOM 1407 C C . ALA A 1 181 ? -1.275 -8.156 10.788 1.00 89.69 181 ALA A C 1
ATOM 1409 O O . ALA A 1 181 ? -0.723 -8.567 9.767 1.00 89.69 181 ALA A O 1
ATOM 1410 N N . THR A 1 182 ? -1.555 -8.972 11.808 1.00 89.75 182 THR A N 1
ATOM 1411 C CA . THR A 1 182 ? -1.213 -10.406 11.809 1.00 89.75 182 THR A CA 1
ATOM 1412 C C . THR A 1 182 ? -2.000 -11.192 10.757 1.00 89.75 182 THR A C 1
ATOM 1414 O O . THR A 1 182 ? -1.400 -11.995 10.041 1.00 89.75 182 THR A O 1
ATOM 1417 N N . CYS A 1 183 ? -3.296 -10.915 10.568 1.00 88.56 183 CYS A N 1
ATOM 1418 C CA . CYS A 1 183 ? -4.090 -11.497 9.478 1.00 88.56 183 CYS A CA 1
ATOM 1419 C C . CYS A 1 183 ? -3.511 -11.156 8.094 1.00 88.56 183 CYS A C 1
ATOM 1421 O O . CYS A 1 183 ? -3.383 -12.037 7.247 1.00 88.56 183 CYS A O 1
ATOM 1423 N N . SER A 1 184 ? -3.099 -9.904 7.866 1.00 88.81 184 SER A N 1
ATOM 1424 C CA . SER A 1 184 ? -2.494 -9.499 6.588 1.00 88.81 184 SER A CA 1
ATOM 1425 C C . SER A 1 184 ? -1.127 -10.152 6.340 1.00 88.81 184 SER A C 1
ATOM 1427 O O . SER A 1 184 ? -0.874 -10.654 5.246 1.00 88.81 184 SER A O 1
ATOM 1429 N N . ALA A 1 185 ? -0.263 -10.214 7.360 1.00 86.94 185 ALA A N 1
ATOM 1430 C CA . ALA A 1 185 ? 1.085 -10.767 7.251 1.00 86.94 185 ALA A CA 1
ATOM 1431 C C . ALA A 1 185 ? 1.064 -12.289 7.043 1.00 86.94 185 ALA A C 1
ATOM 1433 O O . ALA A 1 185 ? 1.816 -12.820 6.221 1.00 86.94 185 ALA A O 1
ATOM 1434 N N . THR A 1 186 ? 0.175 -12.994 7.751 1.00 86.88 186 THR A N 1
ATOM 1435 C CA . THR A 1 186 ? -0.021 -14.442 7.580 1.00 86.88 186 THR A CA 1
ATOM 1436 C C . THR A 1 186 ? -0.535 -14.758 6.182 1.00 86.88 186 THR A C 1
ATOM 1438 O O . THR A 1 186 ? 0.050 -15.587 5.489 1.00 86.88 186 THR A O 1
ATOM 1441 N N . LEU A 1 187 ? -1.556 -14.041 5.717 1.00 86.38 187 LEU A N 1
ATOM 1442 C CA . LEU A 1 187 ? -2.099 -14.205 4.376 1.00 86.38 187 LEU A CA 1
ATOM 1443 C C . LEU A 1 187 ? -1.070 -13.898 3.281 1.00 86.38 187 LEU A C 1
ATOM 1445 O O . LEU A 1 187 ? -0.919 -14.679 2.344 1.00 86.38 187 LEU A O 1
ATOM 1449 N N . PHE A 1 188 ? -0.338 -12.792 3.400 1.00 84.38 188 PHE A N 1
ATOM 1450 C CA . PHE A 1 188 ? 0.716 -12.428 2.456 1.00 84.38 188 PHE A CA 1
AT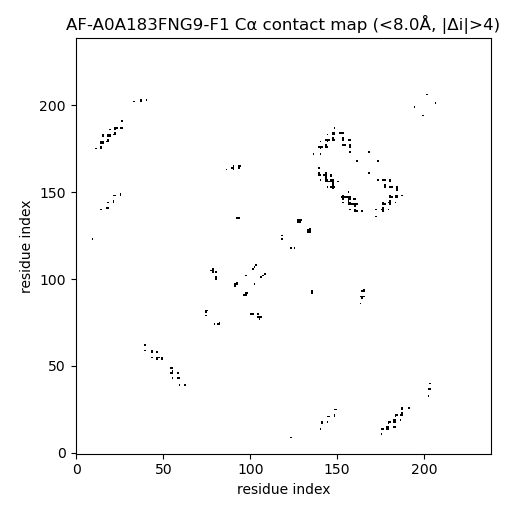OM 1451 C C . PHE A 1 188 ? 1.813 -13.502 2.393 1.00 84.38 188 PHE A C 1
ATOM 1453 O O . PHE A 1 188 ? 2.247 -13.889 1.306 1.00 84.38 188 PHE A O 1
ATOM 1460 N N . SER A 1 189 ? 2.199 -14.057 3.544 1.00 82.88 189 SER A N 1
ATOM 1461 C CA . SER A 1 189 ? 3.169 -15.155 3.631 1.00 82.88 189 SER A CA 1
ATOM 1462 C C . SER A 1 189 ? 2.653 -16.439 2.977 1.00 82.88 189 SER A C 1
ATOM 1464 O O . SER A 1 189 ? 3.383 -17.074 2.212 1.00 82.88 189 SER A O 1
ATOM 1466 N N . ILE A 1 190 ? 1.386 -16.797 3.216 1.00 87.06 190 ILE A N 1
ATOM 1467 C CA . ILE A 1 190 ? 0.732 -17.964 2.606 1.00 87.06 190 ILE A CA 1
ATOM 1468 C C . ILE A 1 190 ? 0.666 -17.802 1.086 1.00 87.06 190 ILE A C 1
ATOM 1470 O O . ILE A 1 190 ? 1.065 -18.703 0.350 1.00 87.06 190 ILE A O 1
ATOM 1474 N N . LEU A 1 191 ? 0.222 -16.643 0.599 1.00 82.88 191 LEU A N 1
ATOM 1475 C CA . LEU A 1 191 ? 0.080 -16.371 -0.830 1.00 82.88 191 LEU A CA 1
ATOM 1476 C C . LEU A 1 191 ? 1.433 -16.356 -1.548 1.00 82.88 191 LEU A C 1
ATOM 1478 O O . LEU A 1 191 ? 1.560 -16.911 -2.639 1.00 82.88 191 LEU A O 1
ATOM 1482 N N . GLN A 1 192 ? 2.475 -15.801 -0.928 1.00 80.75 192 GLN A N 1
ATOM 1483 C CA . GLN A 1 192 ? 3.827 -15.907 -1.468 1.00 80.75 192 GLN A CA 1
ATOM 1484 C C . GLN A 1 192 ? 4.357 -17.348 -1.460 1.00 80.75 192 GLN A C 1
ATOM 1486 O O . GLN A 1 192 ? 5.046 -17.741 -2.402 1.00 80.75 192 GLN A O 1
ATOM 1491 N N . GLY A 1 193 ? 4.055 -18.136 -0.424 1.00 80.44 193 GLY A N 1
ATOM 1492 C CA . GLY A 1 193 ? 4.387 -19.561 -0.363 1.00 80.44 193 GLY A CA 1
ATOM 1493 C C . GLY A 1 193 ? 3.732 -20.352 -1.497 1.00 80.44 193 GLY A C 1
ATOM 1494 O O . GLY A 1 193 ? 4.419 -21.060 -2.232 1.00 80.44 193 GLY A O 1
ATOM 1495 N N . LEU A 1 194 ? 2.431 -20.142 -1.715 1.00 81.69 194 LEU A N 1
ATOM 1496 C CA . LEU A 1 194 ? 1.676 -20.730 -2.824 1.00 81.69 194 LEU A CA 1
ATOM 1497 C C . LEU A 1 194 ? 2.243 -20.305 -4.187 1.00 81.69 194 LEU A C 1
ATOM 1499 O O . LEU A 1 194 ? 2.460 -21.148 -5.056 1.00 81.69 194 LEU A O 1
ATOM 1503 N N . ARG A 1 195 ? 2.572 -19.018 -4.364 1.00 77.62 195 ARG A N 1
ATOM 1504 C CA . ARG A 1 195 ? 3.178 -18.501 -5.604 1.00 77.62 195 ARG A CA 1
ATOM 1505 C C . ARG A 1 195 ? 4.548 -19.122 -5.892 1.00 77.62 195 ARG A C 1
ATOM 1507 O O . ARG A 1 195 ? 4.871 -19.373 -7.049 1.00 77.62 195 ARG A O 1
ATOM 1514 N N . ARG A 1 196 ? 5.358 -19.375 -4.857 1.00 68.81 196 ARG A N 1
ATOM 1515 C CA . ARG A 1 196 ? 6.654 -20.067 -4.990 1.00 68.81 196 ARG A CA 1
ATOM 1516 C C . ARG A 1 196 ? 6.474 -21.537 -5.384 1.00 68.81 196 ARG A C 1
ATOM 1518 O O . ARG A 1 196 ? 7.250 -22.026 -6.198 1.00 68.81 196 ARG A O 1
ATOM 1525 N N . GLY A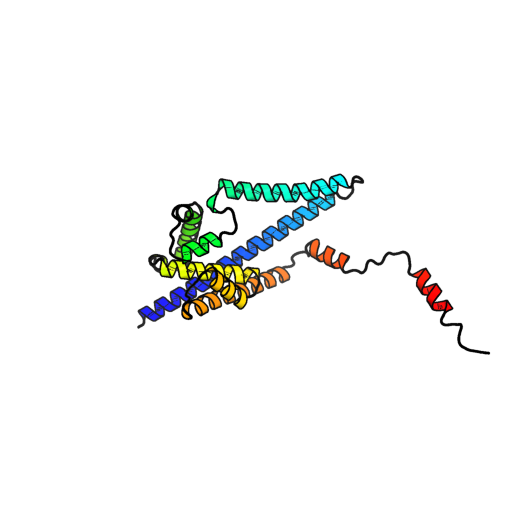 1 197 ? 5.447 -22.211 -4.858 1.00 65.31 197 GLY A N 1
ATOM 1526 C CA . GLY A 1 197 ? 5.112 -23.599 -5.202 1.00 65.31 197 GLY A CA 1
ATOM 1527 C C . GLY A 1 197 ? 4.562 -23.779 -6.621 1.00 65.31 197 GLY A C 1
ATOM 1528 O O . GLY A 1 197 ? 4.815 -24.801 -7.249 1.00 65.31 197 GLY A O 1
ATOM 1529 N N . ALA A 1 198 ? 3.887 -22.766 -7.170 1.00 64.25 198 ALA A N 1
ATOM 1530 C CA . ALA A 1 198 ? 3.285 -22.799 -8.507 1.00 64.25 198 ALA A CA 1
ATOM 1531 C C . ALA A 1 198 ? 4.283 -22.661 -9.686 1.00 64.25 198 ALA A C 1
ATOM 1533 O O . ALA A 1 198 ? 3.872 -22.391 -10.811 1.00 64.25 198 ALA A O 1
ATOM 1534 N N . GLY A 1 199 ? 5.591 -22.847 -9.467 1.00 53.22 199 GLY A N 1
ATOM 1535 C CA . GLY A 1 199 ? 6.566 -22.936 -10.562 1.00 53.22 199 GLY A CA 1
ATOM 1536 C C . GLY A 1 199 ? 6.878 -21.606 -11.257 1.00 53.22 199 GLY A C 1
ATOM 1537 O O . GLY A 1 199 ? 7.058 -21.563 -12.474 1.00 53.22 199 GLY A O 1
ATOM 1538 N N . SER A 1 200 ? 6.976 -20.506 -10.505 1.00 51.78 200 SER A N 1
ATOM 1539 C CA . SER A 1 200 ? 7.499 -19.254 -11.058 1.00 51.78 200 SER A CA 1
ATOM 1540 C C . SER A 1 200 ? 8.964 -19.468 -11.464 1.00 51.78 200 SER A C 1
ATOM 1542 O O . SER A 1 200 ? 9.805 -19.721 -10.599 1.00 51.78 200 SER A O 1
ATOM 1544 N N . LYS A 1 201 ? 9.277 -19.393 -12.772 1.00 48.28 201 LYS A N 1
ATOM 1545 C CA . LYS A 1 201 ? 10.666 -19.417 -13.269 1.00 48.28 201 LYS A CA 1
ATOM 1546 C C . LYS A 1 201 ? 11.493 -18.433 -12.429 1.00 48.28 201 LYS A C 1
ATOM 1548 O O . LYS A 1 201 ? 11.012 -17.317 -12.211 1.00 48.28 201 LYS A O 1
ATOM 1553 N N . PRO A 1 202 ? 12.677 -18.827 -11.925 1.00 51.22 202 PRO A N 1
ATOM 1554 C CA . PRO A 1 202 ? 13.504 -17.926 -11.138 1.00 51.22 202 PRO A CA 1
ATOM 1555 C C . PRO A 1 202 ? 13.718 -16.653 -11.951 1.00 51.22 202 PRO A C 1
ATOM 1557 O O . PRO A 1 202 ? 14.046 -16.706 -13.138 1.00 51.22 202 PRO A O 1
ATOM 1560 N N . SER A 1 203 ? 13.472 -15.501 -11.330 1.00 52.22 203 SER A N 1
ATOM 1561 C CA . SER A 1 203 ? 13.742 -14.235 -11.991 1.00 52.22 203 SER A CA 1
ATOM 1562 C C . SER A 1 203 ? 15.223 -14.206 -12.370 1.00 52.22 203 SER A C 1
ATOM 1564 O O . SER A 1 203 ? 16.088 -14.718 -11.649 1.00 52.22 203 SER A O 1
ATOM 1566 N N . ALA A 1 204 ? 15.537 -13.573 -13.496 1.00 51.31 204 ALA A N 1
ATOM 1567 C CA . ALA A 1 204 ? 16.906 -13.319 -13.942 1.00 51.31 204 ALA A CA 1
ATOM 1568 C C . ALA A 1 204 ? 17.832 -12.800 -12.817 1.00 51.31 204 ALA A C 1
ATOM 1570 O O . ALA A 1 204 ? 19.037 -13.037 -12.841 1.00 51.31 204 ALA A O 1
ATOM 1571 N N . TRP A 1 205 ? 17.257 -12.115 -11.824 1.00 41.75 205 TRP A N 1
ATOM 1572 C CA . TRP A 1 205 ? 17.911 -11.592 -10.627 1.00 41.75 205 TRP A CA 1
ATOM 1573 C C . TRP A 1 205 ? 18.257 -12.643 -9.570 1.00 41.75 205 TRP A C 1
ATOM 1575 O O . TRP A 1 205 ? 19.282 -12.507 -8.903 1.00 41.75 205 TRP A O 1
ATOM 1585 N N . THR A 1 206 ? 17.445 -13.688 -9.398 1.00 58.25 206 THR A N 1
ATOM 1586 C CA . THR A 1 206 ? 17.815 -14.842 -8.561 1.00 58.25 206 THR A CA 1
ATOM 1587 C C . THR A 1 206 ? 18.971 -15.630 -9.169 1.00 58.25 206 THR A C 1
ATOM 1589 O O . THR A 1 206 ? 19.874 -16.024 -8.434 1.00 58.25 206 THR A O 1
ATOM 1592 N N . ASP A 1 207 ? 19.018 -15.767 -10.496 1.00 54.72 207 ASP A N 1
ATOM 1593 C CA . ASP A 1 207 ? 20.152 -16.410 -11.167 1.00 54.72 207 ASP A CA 1
ATOM 1594 C C . ASP A 1 207 ? 21.401 -15.524 -11.186 1.00 54.72 207 ASP A C 1
ATOM 1596 O O . ASP A 1 207 ? 22.491 -16.022 -10.932 1.00 54.72 207 ASP A O 1
ATOM 1600 N N . LEU A 1 208 ? 21.273 -14.204 -11.355 1.00 54.22 208 LEU A N 1
ATOM 1601 C CA . LEU A 1 208 ? 22.413 -13.285 -11.243 1.00 54.22 208 LEU A CA 1
ATOM 1602 C C . LEU A 1 208 ? 22.968 -13.176 -9.823 1.00 54.22 208 LEU A C 1
ATOM 1604 O O . LEU A 1 208 ? 24.176 -13.044 -9.669 1.00 54.22 208 LEU A O 1
ATOM 1608 N N . ARG A 1 209 ? 22.137 -13.287 -8.778 1.00 53.66 209 ARG A N 1
ATOM 1609 C CA . ARG A 1 209 ? 22.645 -13.435 -7.405 1.00 53.66 209 ARG A CA 1
ATOM 1610 C C . ARG A 1 209 ? 23.368 -14.760 -7.215 1.00 53.66 209 ARG A C 1
ATOM 1612 O O . ARG A 1 209 ? 24.372 -14.781 -6.519 1.00 53.66 209 ARG A O 1
ATOM 1619 N N . ARG A 1 210 ? 22.913 -15.836 -7.862 1.00 52.72 210 ARG A N 1
ATOM 1620 C CA . ARG A 1 210 ? 23.624 -17.119 -7.871 1.00 52.72 210 ARG A CA 1
ATOM 1621 C C . ARG A 1 210 ? 24.968 -17.015 -8.600 1.00 52.72 210 ARG A C 1
ATOM 1623 O O . ARG A 1 210 ? 25.943 -17.559 -8.105 1.00 52.72 210 ARG A O 1
ATOM 1630 N N . ILE A 1 211 ? 25.032 -16.270 -9.706 1.00 53.94 211 ILE A N 1
ATOM 1631 C CA . ILE A 1 211 ? 26.260 -16.013 -10.478 1.00 53.94 211 ILE A CA 1
ATOM 1632 C C . ILE A 1 211 ? 27.207 -15.067 -9.719 1.00 53.94 211 ILE A C 1
ATOM 1634 O O . ILE A 1 211 ? 28.400 -15.326 -9.668 1.00 53.94 211 ILE A O 1
ATOM 1638 N N . ASN A 1 212 ? 26.713 -14.023 -9.049 1.00 50.34 212 ASN A N 1
ATOM 1639 C CA . ASN A 1 212 ? 27.558 -13.114 -8.260 1.00 50.34 212 ASN A CA 1
ATOM 1640 C C . ASN A 1 212 ? 28.008 -13.715 -6.911 1.00 50.34 212 ASN A C 1
ATOM 1642 O O . ASN A 1 212 ? 28.999 -13.263 -6.350 1.00 50.34 212 ASN A O 1
ATOM 1646 N N . ASN A 1 213 ? 27.303 -14.735 -6.396 1.00 46.66 213 ASN A N 1
ATOM 1647 C CA . ASN A 1 213 ? 27.763 -15.569 -5.277 1.00 46.66 213 ASN A CA 1
ATOM 1648 C C . ASN A 1 213 ? 28.596 -16.779 -5.721 1.00 46.66 213 ASN A C 1
ATOM 1650 O O . ASN A 1 213 ? 29.088 -17.510 -4.859 1.00 46.66 213 ASN A O 1
ATOM 1654 N N . THR A 1 214 ? 28.790 -17.010 -7.026 1.00 38.72 214 THR A N 1
ATOM 1655 C CA . THR A 1 214 ? 29.952 -17.810 -7.414 1.00 38.72 214 THR A CA 1
ATOM 1656 C C . THR A 1 214 ? 31.175 -16.945 -7.132 1.00 38.72 214 THR A C 1
ATOM 1658 O O . THR A 1 214 ? 31.190 -15.785 -7.552 1.00 38.72 214 THR A O 1
ATOM 1661 N N . PRO A 1 215 ? 32.187 -17.437 -6.390 1.00 38.31 215 PRO A N 1
ATOM 1662 C CA . PRO A 1 215 ? 33.448 -16.721 -6.347 1.00 38.31 215 PRO A CA 1
ATOM 1663 C C . PRO A 1 215 ? 33.857 -16.519 -7.800 1.00 38.31 215 PRO A C 1
ATOM 1665 O O . PRO A 1 215 ? 33.717 -17.445 -8.599 1.00 38.31 215 PRO A O 1
ATOM 1668 N N . TYR A 1 216 ? 34.300 -15.314 -8.145 1.00 40.56 216 TYR A N 1
ATOM 1669 C CA . TYR A 1 216 ? 34.965 -15.029 -9.405 1.00 40.56 216 TYR A CA 1
ATOM 1670 C C . TYR A 1 216 ? 36.128 -16.020 -9.554 1.00 40.56 216 TYR A C 1
ATOM 1672 O O . TYR A 1 216 ? 37.265 -15.728 -9.190 1.00 40.56 216 TYR A O 1
ATOM 1680 N N . VAL A 1 217 ? 35.860 -17.225 -10.060 1.00 40.38 217 VAL A N 1
ATOM 1681 C CA . VAL A 1 217 ? 36.884 -18.149 -10.516 1.00 40.38 217 VAL A CA 1
ATOM 1682 C C . VAL A 1 217 ? 37.310 -17.558 -11.843 1.00 40.38 217 VAL A C 1
ATOM 1684 O O . VAL A 1 217 ? 36.858 -17.949 -12.914 1.00 40.38 217 VAL A O 1
ATOM 1687 N N . CYS A 1 218 ? 38.153 -16.532 -11.738 1.00 37.03 218 CYS A N 1
ATOM 1688 C CA . CYS A 1 218 ? 39.055 -16.134 -12.790 1.00 37.03 218 CYS A CA 1
ATOM 1689 C C . CYS A 1 218 ? 39.772 -17.416 -13.217 1.00 37.03 218 CYS A C 1
ATOM 1691 O O . CYS A 1 218 ? 40.662 -17.923 -12.527 1.00 37.03 218 CYS A O 1
ATOM 1693 N N . GLY A 1 219 ? 39.316 -17.996 -14.324 1.00 41.38 219 GLY A N 1
ATOM 1694 C CA . GLY A 1 219 ? 39.947 -19.122 -14.986 1.00 41.38 219 GLY A CA 1
ATOM 1695 C C . GLY A 1 219 ? 41.267 -18.678 -15.599 1.00 41.38 219 GLY A C 1
ATOM 1696 O O . GLY A 1 219 ? 41.388 -18.659 -16.815 1.00 41.38 219 GLY A O 1
ATOM 1697 N N . ARG A 1 220 ? 42.238 -18.274 -14.765 1.00 42.06 220 ARG A N 1
ATOM 1698 C CA . ARG A 1 220 ? 43.644 -18.082 -15.139 1.00 42.06 220 ARG A CA 1
ATOM 1699 C C . ARG A 1 220 ? 44.598 -17.882 -13.950 1.00 42.06 220 ARG A C 1
ATOM 1701 O O . ARG A 1 220 ? 45.413 -16.976 -13.988 1.00 42.06 220 ARG A O 1
ATOM 1708 N N . SER A 1 221 ? 44.554 -18.710 -12.897 1.00 37.06 221 SER A N 1
ATOM 1709 C CA . SER A 1 221 ? 45.711 -18.808 -11.969 1.00 37.06 221 SER A CA 1
ATOM 1710 C C . SER A 1 221 ? 45.751 -20.045 -11.052 1.00 37.06 221 SER A C 1
ATOM 1712 O O . SER A 1 221 ? 46.370 -20.023 -9.995 1.00 37.06 221 SER A O 1
ATOM 1714 N N . ASN A 1 222 ? 45.131 -21.175 -11.416 1.00 34.47 222 ASN A N 1
ATOM 1715 C CA . ASN A 1 222 ? 45.192 -22.377 -10.557 1.00 34.47 222 ASN A CA 1
ATOM 1716 C C . ASN A 1 222 ? 46.433 -23.264 -10.773 1.00 34.47 222 ASN A C 1
ATOM 1718 O O . ASN A 1 222 ? 46.684 -24.152 -9.959 1.00 34.47 222 ASN A O 1
ATOM 1722 N N . ASN A 1 223 ? 47.258 -22.993 -11.793 1.00 35.41 223 ASN A N 1
ATOM 1723 C CA . ASN A 1 223 ? 48.522 -23.715 -11.994 1.00 35.41 223 ASN A CA 1
ATOM 1724 C C . ASN A 1 223 ? 49.738 -23.028 -11.353 1.00 35.41 223 ASN A C 1
ATOM 1726 O O . ASN A 1 223 ? 50.721 -23.707 -11.074 1.00 35.41 223 ASN A O 1
ATOM 1730 N N . MET A 1 224 ? 49.688 -21.732 -11.025 1.00 40.75 224 MET A N 1
ATOM 1731 C CA . MET A 1 224 ? 50.845 -21.041 -10.428 1.00 40.75 224 MET A CA 1
ATOM 1732 C C . MET A 1 224 ? 50.906 -21.223 -8.901 1.00 40.75 224 MET A C 1
ATOM 1734 O O . MET A 1 224 ? 51.969 -21.502 -8.352 1.00 40.75 224 MET A O 1
ATOM 1738 N N . VAL A 1 225 ? 49.754 -21.224 -8.217 1.00 45.94 225 VAL A N 1
ATOM 1739 C CA . VAL A 1 225 ? 49.679 -21.458 -6.759 1.00 45.94 225 VAL A CA 1
ATOM 1740 C C . VAL A 1 225 ? 49.885 -22.938 -6.398 1.00 45.94 225 VAL A C 1
ATOM 1742 O O . VAL A 1 225 ? 50.495 -23.250 -5.375 1.00 45.94 225 VAL A O 1
ATOM 1745 N N . ARG A 1 226 ? 49.458 -23.875 -7.260 1.00 39.72 226 ARG A N 1
ATOM 1746 C CA . ARG A 1 226 ? 49.744 -25.311 -7.073 1.00 39.72 226 ARG A CA 1
ATOM 1747 C C . ARG A 1 226 ? 51.210 -25.667 -7.330 1.00 39.72 226 ARG A C 1
ATOM 1749 O O . ARG A 1 226 ? 51.719 -26.563 -6.660 1.00 39.72 226 ARG A O 1
ATOM 1756 N N . THR A 1 227 ? 51.895 -24.951 -8.223 1.00 43.06 227 THR A N 1
ATOM 1757 C CA . THR A 1 227 ? 53.334 -25.160 -8.465 1.00 43.06 227 THR A CA 1
ATOM 1758 C C . THR A 1 227 ? 54.183 -24.553 -7.339 1.00 43.06 227 THR A C 1
ATOM 1760 O O . THR A 1 227 ? 55.121 -25.197 -6.881 1.00 43.06 227 THR A O 1
ATOM 1763 N N . ALA A 1 228 ? 53.789 -23.402 -6.779 1.00 41.47 228 ALA A N 1
ATOM 1764 C CA . ALA A 1 228 ? 54.464 -22.810 -5.618 1.00 41.47 228 ALA A CA 1
ATOM 1765 C C . ALA A 1 228 ? 54.273 -23.626 -4.319 1.00 41.47 228 ALA A C 1
ATOM 1767 O O . ALA A 1 228 ? 55.211 -23.787 -3.541 1.00 41.47 228 ALA A O 1
ATOM 1768 N N . ARG A 1 229 ? 53.091 -24.225 -4.097 1.00 39.09 229 ARG A N 1
ATOM 1769 C CA . ARG A 1 229 ? 52.827 -25.047 -2.896 1.00 39.09 229 ARG A CA 1
ATOM 1770 C C . ARG A 1 229 ? 53.529 -26.419 -2.921 1.00 39.09 229 ARG A C 1
ATOM 1772 O O . ARG A 1 229 ? 53.763 -26.989 -1.857 1.00 39.09 229 ARG A O 1
ATOM 1779 N N . LYS A 1 230 ? 53.915 -26.931 -4.099 1.00 36.62 230 LYS A N 1
ATOM 1780 C CA . LYS A 1 230 ? 54.718 -28.166 -4.226 1.00 36.62 230 LYS A CA 1
ATOM 1781 C C . LYS A 1 230 ? 56.225 -27.963 -4.021 1.00 36.62 230 LYS A C 1
ATOM 1783 O O . LYS A 1 230 ? 56.907 -28.933 -3.724 1.00 36.62 230 LYS A O 1
ATOM 1788 N N . GLN A 1 231 ? 56.740 -26.738 -4.139 1.00 41.12 231 GLN A N 1
ATOM 1789 C CA . GLN A 1 231 ? 58.166 -26.450 -3.914 1.00 41.12 231 GLN A CA 1
ATOM 1790 C C . GLN A 1 231 ? 58.503 -26.253 -2.423 1.00 41.12 231 GLN A C 1
ATOM 1792 O O . GLN A 1 231 ? 59.599 -26.584 -1.995 1.00 41.12 231 GLN A O 1
ATOM 1797 N N . VAL A 1 232 ? 57.552 -25.794 -1.601 1.00 46.53 232 VAL A N 1
ATOM 1798 C CA . VAL A 1 232 ? 57.782 -25.545 -0.159 1.00 46.53 232 VAL A CA 1
ATOM 1799 C C . VAL A 1 232 ? 57.625 -26.806 0.705 1.00 46.53 232 VAL A C 1
ATOM 1801 O O . VAL A 1 232 ? 58.150 -26.873 1.810 1.00 46.53 232 VAL A O 1
ATOM 1804 N N . THR A 1 233 ? 56.931 -27.836 0.216 1.00 42.38 233 THR A N 1
ATOM 1805 C CA . THR A 1 233 ? 56.641 -29.057 0.994 1.00 42.38 233 THR A CA 1
ATOM 1806 C C . THR A 1 233 ? 57.647 -30.194 0.796 1.00 42.38 233 THR A C 1
ATOM 1808 O O . THR A 1 233 ? 57.556 -31.186 1.508 1.00 42.38 233 THR A O 1
ATOM 1811 N N . ASN A 1 234 ? 58.628 -30.044 -0.102 1.00 38.31 234 ASN A N 1
ATOM 1812 C CA . ASN A 1 234 ? 59.637 -31.074 -0.389 1.00 38.31 234 ASN A CA 1
ATOM 1813 C C . ASN A 1 234 ? 61.066 -30.698 0.062 1.00 38.31 234 ASN A C 1
ATOM 1815 O O . ASN A 1 234 ? 62.017 -31.351 -0.350 1.00 38.31 234 ASN A O 1
ATOM 1819 N N . GLY A 1 235 ? 61.227 -29.647 0.878 1.00 42.22 235 GLY A N 1
ATOM 1820 C CA . GLY A 1 235 ? 62.541 -29.127 1.290 1.00 42.22 235 GLY A CA 1
ATOM 1821 C C . GLY A 1 235 ? 62.977 -29.410 2.733 1.00 42.22 235 GLY A C 1
ATOM 1822 O O . GLY A 1 235 ? 64.119 -29.121 3.061 1.00 42.22 235 GLY A O 1
ATOM 1823 N N . ASN A 1 236 ? 62.123 -29.975 3.595 1.00 44.50 236 ASN A N 1
ATOM 1824 C CA . ASN A 1 236 ? 62.463 -30.210 5.006 1.00 44.50 236 ASN A CA 1
ATOM 1825 C C . ASN A 1 236 ? 62.337 -31.693 5.361 1.00 44.50 236 ASN A C 1
ATOM 1827 O O . ASN A 1 236 ? 61.325 -32.133 5.904 1.00 44.50 236 ASN A O 1
ATOM 1831 N N . GLY A 1 237 ? 63.383 -32.454 5.048 1.00 36.31 237 GLY A N 1
ATOM 1832 C CA . GLY A 1 237 ? 63.518 -33.839 5.476 1.00 36.31 237 GLY A CA 1
ATOM 1833 C C . GLY A 1 237 ? 64.660 -34.552 4.766 1.00 36.31 237 GLY A C 1
ATOM 1834 O O . GLY A 1 237 ? 64.417 -35.138 3.720 1.00 36.31 237 GLY A O 1
ATOM 1835 N N . LEU A 1 238 ? 65.835 -34.526 5.411 1.00 33.50 238 LEU A N 1
ATOM 1836 C CA . LEU A 1 238 ? 67.031 -35.380 5.263 1.00 33.50 238 LEU A CA 1
ATOM 1837 C C . LEU A 1 238 ? 68.307 -34.608 4.881 1.00 33.50 238 LEU A C 1
ATOM 1839 O O . LEU A 1 238 ? 68.458 -34.190 3.740 1.00 33.50 238 LEU A O 1
ATOM 1843 N N . THR A 1 239 ? 69.182 -34.510 5.896 1.00 35.88 239 THR A N 1
ATOM 1844 C CA . THR A 1 239 ? 70.665 -34.484 5.880 1.00 35.88 239 THR A CA 1
ATOM 1845 C C . THR A 1 239 ? 71.387 -33.468 5.009 1.00 35.88 239 THR A C 1
ATOM 1847 O O . THR A 1 239 ? 71.361 -33.623 3.771 1.00 35.88 239 THR A O 1
#

Nearest PDB structures (foldseek):
  7xf5-assembly1_A  TM=8.580E-01  e=1.060E-09  Homo sapiens
  7xja-assembly1_B  TM=8.588E-01  e=1.641E-09  Homo sapiens
  7xf5-assembly1_B  TM=8.588E-01  e=2.092E-09  Homo sapiens
  8wxi-assembly1_A  TM=8.097E-01  e=1.324E-08  Homo sapiens
  8jpr-assembly1_B  TM=7.344E-01  e=3.167E-03  Homo sapiens

Secondary structure (DSSP, 8-state):
-HHHHHHHHHHHHHHHHHHHHHHHHHHHHHHHHHHHHHHHHHHHHHTTTSS-HHHHHHHHHHHHHHHHHHHHHHHHHH-GGG-S-SHHHHHHHHTT---HHHHTSHHHHHHHHHHHHHHHHS---TTTTSSHHHHHHHHHHHHHHHHHHHHT-HHHHHHHHHHHH-SS--HHHHHHHHHHHHHHHHHHHHHHHHHHHTT-PPPHHHHHHHHHTS----SS-HHHHHHHHHHHSSSSS--

Mean predicted aligned error: 12.7 Å

Radius of gyration: 27.09 Å; Cα contacts (8 Å, |Δi|>4): 156; chains: 1; bounding box: 97×55×55 Å